Protein AF-A0A951D4Y7-F1 (afdb_monomer)

Mean predicted aligned error: 14.94 Å

Foldseek 3Di:
DDDDDDDDPPDPPPDPPPLQAFQEEEEEADPDVLSLLQLQVRLQLCVLRVHAYEYEYEDEDDPDDDDPVCDPVVVQVVRVVVSCVSCVQRNVPHHYYYFYDNQPLVRVLVVCVVVVGQEYTGEADPVDDALDHHQDPNNVVNQLDPPHHYHYGGHPNSVDSHDAQAEFEAEDPPDPLSVSRLSNSVSSCVSRVHHYHYDYDDDPVDPDPPPPPPPPDDDDDDDPPPPPPPDDPDDDDDDDDDDDDDDDDDDDDDDDDDDRDGRYRDRRD

Secondary structure (DSSP, 8-state):
---PPPPP--------TTTT---EEEEE--SSHHHHHHHHHHHHHHHHHT-EEEEEEEEPPPSSPPPGGG-HHHHHHHHHHHHHHHHHHH-TT-EEEEEE-S-HHHHHHHHHHHTT-SEEEEEPPTTSPBTS----HHHHHHHTT-SSEEEEEPBTGGGSSS----EEEEE--SSHHHHHHHHHHHHHHHHHT-EEEEE----TTS------------S--------------------------------------------------

Structure (mmCIF, N/CA/C/O backbone):
data_AF-A0A951D4Y7-F1
#
_entry.id   AF-A0A951D4Y7-F1
#
loop_
_atom_site.group_PDB
_atom_site.id
_atom_site.type_symbol
_atom_site.label_atom_id
_atom_site.label_alt_id
_atom_site.label_comp_id
_atom_site.label_asym_id
_atom_site.label_entity_id
_atom_site.label_seq_id
_atom_site.pdbx_PDB_ins_code
_atom_site.Cartn_x
_atom_site.Cartn_y
_atom_site.Cartn_z
_atom_site.occupancy
_atom_site.B_iso_or_equiv
_atom_site.auth_seq_id
_atom_site.auth_comp_id
_atom_site.auth_asym_id
_atom_site.auth_atom_id
_atom_site.pdbx_PDB_model_num
ATOM 1 N N . MET A 1 1 ? -7.668 42.314 44.881 1.00 36.62 1 MET A N 1
ATOM 2 C CA . MET A 1 1 ? -8.854 42.019 44.046 1.00 36.62 1 MET A CA 1
ATOM 3 C C . MET A 1 1 ? -8.422 42.144 42.590 1.00 36.62 1 MET A C 1
ATOM 5 O O . MET A 1 1 ? -8.162 43.251 42.156 1.00 36.62 1 MET A O 1
ATOM 9 N N . LEU A 1 2 ? -7.948 41.076 41.943 1.00 34.19 2 LEU A N 1
ATOM 10 C CA . LEU A 1 2 ? -8.732 40.022 41.272 1.00 34.19 2 LEU A CA 1
ATOM 11 C C . LEU A 1 2 ? -9.706 40.576 40.223 1.00 34.19 2 LEU A C 1
ATOM 13 O O . LEU A 1 2 ? -10.795 41.000 40.578 1.00 34.19 2 LEU A O 1
ATOM 17 N N . ALA A 1 3 ? -9.323 40.472 38.949 1.00 34.62 3 ALA A N 1
ATOM 18 C CA . ALA A 1 3 ? -10.074 39.691 37.962 1.00 34.62 3 ALA A CA 1
ATOM 19 C C . ALA A 1 3 ? -9.206 39.486 36.708 1.00 34.62 3 ALA A C 1
ATOM 21 O O . ALA A 1 3 ? -9.183 40.283 35.774 1.00 34.62 3 ALA A O 1
ATOM 22 N N . ASN A 1 4 ? -8.458 38.387 36.744 1.00 29.05 4 ASN A N 1
ATOM 23 C CA . ASN A 1 4 ? -7.771 37.775 35.617 1.00 29.05 4 ASN A CA 1
ATOM 24 C C . ASN A 1 4 ? -8.840 37.253 34.634 1.00 29.05 4 ASN A C 1
ATOM 26 O O . ASN A 1 4 ? -9.682 36.450 35.037 1.00 29.05 4 ASN A O 1
ATOM 30 N N . ARG A 1 5 ? -8.854 37.720 33.377 1.00 29.78 5 ARG A N 1
ATOM 31 C CA . ARG A 1 5 ? -9.746 37.183 32.331 1.00 29.78 5 ARG A CA 1
ATOM 32 C C . ARG A 1 5 ? -9.191 35.824 31.889 1.00 29.78 5 ARG A C 1
ATOM 34 O O . ARG A 1 5 ? -8.067 35.800 31.391 1.00 29.78 5 ARG A O 1
ATOM 41 N N . PRO A 1 6 ? -9.915 34.702 32.039 1.00 33.09 6 PRO A N 1
ATOM 42 C CA . PRO A 1 6 ? -9.436 33.442 31.496 1.00 33.09 6 PRO A CA 1
ATOM 43 C C . PRO A 1 6 ? -9.429 33.510 29.967 1.00 33.09 6 PRO A C 1
ATOM 45 O O . PRO A 1 6 ? -10.386 33.969 29.338 1.00 33.09 6 PRO A O 1
ATOM 48 N N . ALA A 1 7 ? -8.314 33.061 29.390 1.00 29.94 7 ALA A N 1
ATOM 49 C CA . ALA A 1 7 ? -8.162 32.815 27.970 1.00 29.94 7 ALA A CA 1
ATOM 50 C C . ALA A 1 7 ? -9.274 31.865 27.504 1.00 29.94 7 ALA A C 1
ATOM 52 O O . ALA A 1 7 ? -9.442 30.771 28.043 1.00 29.94 7 ALA A O 1
ATOM 53 N N . SER A 1 8 ? -10.048 32.334 26.527 1.00 31.92 8 SER A N 1
ATOM 54 C CA . SER A 1 8 ? -11.099 31.581 25.854 1.00 31.92 8 SER A CA 1
ATOM 55 C C . SER A 1 8 ? -10.566 30.229 25.392 1.00 31.92 8 SER A C 1
ATOM 57 O O . SER A 1 8 ? -9.517 30.160 24.752 1.00 31.92 8 SER A O 1
ATOM 59 N N . ALA A 1 9 ? -11.318 29.176 25.710 1.00 30.91 9 ALA A N 1
ATOM 60 C CA . ALA A 1 9 ? -11.134 27.832 25.196 1.00 30.91 9 ALA A CA 1
ATOM 61 C C . ALA A 1 9 ? -10.962 27.886 23.671 1.00 30.91 9 ALA A C 1
ATOM 63 O O . ALA A 1 9 ? -11.885 28.247 22.941 1.00 30.91 9 ALA A O 1
ATOM 64 N N . ALA A 1 10 ? -9.756 27.574 23.199 1.00 32.69 10 ALA A N 1
ATOM 65 C CA . ALA A 1 10 ? -9.528 27.299 21.795 1.00 32.69 10 ALA A CA 1
ATOM 66 C C . ALA A 1 10 ? -10.206 25.961 21.505 1.00 32.69 10 ALA A C 1
ATOM 68 O O . ALA A 1 10 ? -9.781 24.914 21.995 1.00 32.69 10 ALA A O 1
ATOM 69 N N . ASN A 1 11 ? -11.319 26.052 20.782 1.00 25.55 11 ASN A N 1
ATOM 70 C CA . ASN A 1 11 ? -12.069 24.934 20.247 1.00 25.55 11 ASN A CA 1
ATOM 71 C C . ASN A 1 11 ? -11.104 23.902 19.657 1.00 25.55 11 ASN A C 1
ATOM 73 O O . ASN A 1 11 ? -10.292 24.220 18.790 1.00 25.55 11 ASN A O 1
ATOM 77 N N . VAL A 1 12 ? -11.213 22.663 20.135 1.00 34.81 12 VAL A N 1
ATOM 78 C CA . VAL A 1 12 ? -10.725 21.498 19.404 1.00 34.81 12 VAL A CA 1
ATOM 79 C C . VAL A 1 12 ? -11.587 21.441 18.153 1.00 34.81 12 VAL A C 1
ATOM 81 O O . VAL A 1 12 ? -12.718 20.964 18.189 1.00 34.81 12 VAL A O 1
ATOM 84 N N . GLU A 1 13 ? -11.087 22.056 17.087 1.00 29.61 13 GLU A N 1
ATOM 85 C CA . GLU A 1 13 ? -11.644 21.964 15.750 1.00 29.61 13 GLU A CA 1
ATOM 86 C C . GLU A 1 13 ? -11.723 20.473 15.430 1.00 29.61 13 GLU A C 1
ATOM 88 O O . GLU A 1 13 ? -10.711 19.771 15.350 1.00 29.61 13 GLU A O 1
ATOM 93 N N . ALA A 1 14 ? -12.958 19.971 15.433 1.00 29.50 14 ALA A N 1
ATOM 94 C CA . ALA A 1 14 ? -13.274 18.594 15.129 1.00 29.50 14 ALA A CA 1
ATOM 95 C C . ALA A 1 14 ? -12.555 18.216 13.835 1.00 29.50 14 ALA A C 1
ATOM 97 O O . ALA A 1 14 ? -12.605 18.966 12.860 1.00 29.50 14 ALA A O 1
ATOM 98 N N . ALA A 1 15 ? -11.867 17.073 13.858 1.00 34.09 15 ALA A N 1
ATOM 99 C CA . ALA A 1 15 ? -11.240 16.491 12.684 1.00 34.09 15 ALA A CA 1
ATOM 100 C C . ALA A 1 15 ? -12.195 16.606 11.488 1.00 34.09 15 ALA A C 1
ATOM 102 O O . ALA A 1 15 ? -13.336 16.140 11.559 1.00 34.09 15 ALA A O 1
ATOM 103 N N . SER A 1 16 ? -11.742 17.286 10.436 1.00 33.12 16 SER A N 1
ATOM 104 C CA . SER A 1 16 ? -12.532 17.545 9.240 1.00 33.12 16 SER A CA 1
ATOM 105 C C . SER A 1 16 ? -13.139 16.236 8.708 1.00 33.12 16 SER A C 1
ATOM 107 O O . SER A 1 16 ? -12.448 15.211 8.694 1.00 33.12 16 SER A O 1
ATOM 109 N N . PRO A 1 17 ? -14.406 16.246 8.259 1.00 36.03 17 PRO A N 1
ATOM 110 C CA . PRO A 1 17 ? -15.189 15.042 7.959 1.00 36.03 17 PRO A CA 1
ATOM 111 C C . PRO A 1 17 ? -14.646 14.153 6.816 1.00 36.03 17 PRO A C 1
ATOM 113 O O . PRO A 1 17 ? -15.120 13.030 6.663 1.00 36.03 17 PRO A O 1
ATOM 116 N N . ASP A 1 18 ? -13.616 14.585 6.079 1.00 41.97 18 ASP A N 1
ATOM 117 C CA . ASP A 1 18 ? -13.055 13.864 4.921 1.00 41.97 18 ASP A CA 1
ATOM 118 C C . ASP A 1 18 ? -11.870 12.927 5.240 1.00 41.97 18 ASP A C 1
ATOM 120 O O . ASP A 1 18 ? -11.467 12.130 4.398 1.00 41.97 18 ASP A O 1
ATOM 124 N N . ALA A 1 19 ? -11.303 12.957 6.452 1.00 49.84 19 ALA A N 1
ATOM 125 C CA . ALA A 1 19 ? -10.067 12.216 6.769 1.00 49.84 19 ALA A CA 1
ATOM 126 C C . ALA A 1 19 ? -10.233 10.683 6.918 1.00 49.84 19 ALA A C 1
ATOM 128 O O . ALA A 1 19 ? -9.256 9.975 7.168 1.00 49.84 19 ALA A O 1
ATOM 129 N N . SER A 1 20 ? -11.459 10.161 6.813 1.00 59.25 20 SER A N 1
ATOM 130 C CA . SER A 1 20 ? -11.794 8.764 7.137 1.00 59.25 20 SER A CA 1
ATOM 131 C C . SER A 1 20 ? -11.961 7.842 5.926 1.00 59.25 20 SER A C 1
ATOM 133 O O . SER A 1 20 ? -12.013 6.620 6.100 1.00 59.25 20 SER A O 1
ATOM 135 N N . THR A 1 21 ? -12.029 8.396 4.711 1.00 79.00 21 THR A N 1
ATOM 136 C CA . THR A 1 21 ? -12.339 7.618 3.505 1.00 79.00 21 THR A CA 1
ATOM 137 C C . THR A 1 21 ? -11.156 7.632 2.550 1.00 79.00 21 THR A C 1
ATOM 139 O O . THR A 1 21 ? -10.798 8.668 2.004 1.00 79.00 21 THR A O 1
ATOM 142 N N . ILE A 1 22 ? -10.545 6.466 2.342 1.00 89.81 22 ILE A N 1
ATOM 143 C CA . ILE A 1 22 ? -9.493 6.284 1.341 1.00 89.81 22 ILE A CA 1
ATOM 144 C C . ILE A 1 22 ? -10.170 5.845 0.043 1.00 89.81 22 ILE A C 1
ATOM 146 O O . ILE A 1 22 ? -10.575 4.696 -0.102 1.00 89.81 22 ILE A O 1
ATOM 150 N N . THR A 1 23 ? -10.283 6.774 -0.896 1.00 94.56 23 THR A N 1
ATOM 151 C CA . THR A 1 23 ? -10.874 6.601 -2.230 1.00 94.56 23 THR A CA 1
ATOM 152 C C . THR A 1 23 ? -9.824 6.470 -3.327 1.00 94.56 23 THR A C 1
ATOM 154 O O . THR A 1 23 ? -10.122 5.946 -4.399 1.00 94.56 23 THR A O 1
ATOM 157 N N . ARG A 1 24 ? -8.584 6.919 -3.081 1.00 95.62 24 ARG A N 1
ATOM 158 C CA . ARG A 1 24 ? -7.473 6.836 -4.045 1.00 95.62 24 ARG A CA 1
ATOM 159 C C . ARG A 1 24 ? -6.210 6.269 -3.404 1.00 95.62 24 ARG A C 1
ATOM 161 O O . ARG A 1 24 ? -5.638 6.864 -2.488 1.00 95.62 24 ARG A O 1
ATOM 168 N N . VAL A 1 25 ? -5.738 5.145 -3.939 1.00 96.94 25 VAL A N 1
ATOM 169 C CA . VAL A 1 25 ? -4.551 4.417 -3.472 1.00 96.94 25 VAL A CA 1
ATOM 170 C C . VAL A 1 25 ? -3.455 4.463 -4.534 1.00 96.94 25 VAL A C 1
ATOM 172 O O . VAL A 1 25 ? -3.654 4.046 -5.675 1.00 96.94 25 VAL A O 1
ATOM 175 N N . ALA A 1 26 ? -2.264 4.908 -4.144 1.00 97.25 26 ALA A N 1
ATOM 176 C CA . ALA A 1 26 ? -1.051 4.813 -4.945 1.00 97.25 26 ALA A CA 1
ATOM 177 C C . ALA A 1 26 ? -0.156 3.680 -4.436 1.00 97.25 26 ALA A C 1
ATOM 179 O O . ALA A 1 26 ? -0.041 3.448 -3.234 1.00 97.25 26 ALA A O 1
ATOM 180 N N . VAL A 1 27 ? 0.543 3.003 -5.342 1.00 97.56 27 VAL A N 1
ATOM 181 C CA . VAL A 1 27 ? 1.514 1.957 -5.011 1.00 97.56 27 VAL A CA 1
ATOM 182 C C . VAL A 1 27 ? 2.847 2.270 -5.665 1.00 97.56 27 VAL A C 1
ATOM 184 O O . VAL A 1 27 ? 2.925 2.398 -6.884 1.00 97.56 27 VAL A O 1
ATOM 187 N N . GLY A 1 28 ? 3.909 2.331 -4.867 1.00 95.50 28 GLY A N 1
ATOM 188 C CA . GLY A 1 28 ? 5.274 2.382 -5.371 1.00 95.50 28 GLY A CA 1
ATOM 189 C C . GLY A 1 28 ? 5.735 1.003 -5.835 1.00 95.50 28 GLY A C 1
ATOM 190 O O . GLY A 1 28 ? 5.894 0.096 -5.019 1.00 95.50 28 GLY A O 1
ATOM 191 N N . VAL A 1 29 ? 5.984 0.863 -7.133 1.00 94.50 29 VAL A N 1
ATOM 192 C CA . VAL A 1 29 ? 6.538 -0.342 -7.753 1.00 94.50 29 VAL A CA 1
ATOM 193 C C . VAL A 1 29 ? 7.951 -0.033 -8.229 1.00 94.50 29 VAL A C 1
ATOM 195 O O . VAL A 1 29 ? 8.185 0.972 -8.897 1.00 94.50 29 VAL A O 1
ATOM 198 N N . ASP A 1 30 ? 8.892 -0.903 -7.883 1.00 88.81 30 ASP A N 1
ATOM 199 C CA . ASP A 1 30 ? 10.259 -0.870 -8.386 1.00 88.81 30 ASP A CA 1
ATOM 200 C C . ASP A 1 30 ? 10.626 -2.207 -9.048 1.00 88.81 30 ASP A C 1
ATOM 202 O O . ASP A 1 30 ? 9.780 -3.083 -9.257 1.00 88.81 30 ASP A O 1
ATOM 206 N N . ASP A 1 31 ? 11.893 -2.358 -9.432 1.00 84.44 31 ASP A N 1
ATOM 207 C CA . ASP A 1 31 ? 12.358 -3.557 -10.126 1.00 84.44 31 ASP A CA 1
ATOM 208 C C . ASP A 1 31 ? 12.520 -4.784 -9.216 1.00 84.44 31 ASP A C 1
ATOM 210 O O . ASP A 1 31 ? 12.826 -5.871 -9.719 1.00 84.44 31 ASP A O 1
ATOM 214 N N . PHE A 1 32 ? 12.304 -4.639 -7.907 1.00 88.81 32 PHE A N 1
ATOM 215 C CA . PHE A 1 32 ? 12.509 -5.691 -6.919 1.00 88.81 32 PHE A CA 1
ATOM 216 C C . PHE A 1 32 ? 11.197 -6.424 -6.570 1.00 88.81 32 PHE A C 1
ATOM 218 O O . PHE A 1 32 ? 10.100 -5.905 -6.803 1.00 88.81 32 PHE A O 1
ATOM 225 N N . PRO A 1 33 ? 11.269 -7.645 -6.000 1.00 90.19 33 PRO A N 1
ATOM 226 C CA . PRO A 1 33 ? 10.082 -8.381 -5.556 1.00 90.19 33 PRO A CA 1
ATOM 227 C C . PRO A 1 33 ? 9.221 -7.604 -4.553 1.00 90.19 33 PRO A C 1
ATOM 229 O O . PRO A 1 33 ? 8.001 -7.737 -4.561 1.00 90.19 33 PRO A O 1
ATOM 232 N N . GLU A 1 34 ? 9.825 -6.738 -3.741 1.00 92.69 34 GLU A N 1
ATOM 233 C CA . GLU A 1 34 ? 9.108 -5.922 -2.761 1.00 92.69 34 GLU A CA 1
ATOM 234 C C . GLU A 1 34 ? 8.157 -4.899 -3.414 1.00 92.69 34 GLU A C 1
ATOM 236 O O . GLU A 1 34 ? 7.134 -4.546 -2.826 1.00 92.69 34 GLU A O 1
ATOM 241 N N . GLY A 1 35 ? 8.416 -4.477 -4.657 1.00 92.81 35 GLY A N 1
ATOM 242 C CA . GLY A 1 35 ? 7.454 -3.707 -5.451 1.00 92.81 35 GLY A CA 1
ATOM 243 C C . GLY A 1 35 ? 6.199 -4.515 -5.809 1.00 92.81 35 GLY A C 1
ATOM 244 O O . GLY A 1 35 ? 5.097 -3.969 -5.870 1.00 92.81 35 GLY A O 1
ATOM 245 N N . ARG A 1 36 ? 6.332 -5.837 -5.984 1.00 94.75 36 ARG A N 1
ATOM 246 C CA . ARG A 1 36 ? 5.189 -6.748 -6.167 1.00 94.75 36 ARG A CA 1
ATOM 247 C C . ARG A 1 36 ? 4.447 -6.975 -4.856 1.00 94.75 36 ARG A C 1
ATOM 249 O O . ARG A 1 36 ? 3.222 -7.026 -4.870 1.00 94.75 36 ARG A O 1
ATOM 256 N N . ASP A 1 37 ? 5.168 -7.057 -3.735 1.00 95.06 37 ASP A N 1
ATOM 257 C CA . ASP A 1 37 ? 4.557 -7.136 -2.400 1.00 95.06 37 ASP A CA 1
ATOM 258 C C . ASP A 1 37 ? 3.641 -5.931 -2.154 1.00 95.06 37 ASP A C 1
ATOM 260 O O . ASP A 1 37 ? 2.507 -6.087 -1.690 1.00 95.06 37 ASP A O 1
ATOM 264 N N . ALA A 1 38 ? 4.124 -4.739 -2.526 1.00 95.88 38 ALA A N 1
ATOM 265 C CA . ALA A 1 38 ? 3.374 -3.491 -2.467 1.00 95.88 38 ALA A CA 1
ATOM 266 C C . ALA A 1 38 ? 2.128 -3.526 -3.358 1.00 95.88 38 ALA A C 1
ATOM 268 O O . ALA A 1 38 ? 1.049 -3.152 -2.905 1.00 95.88 38 ALA A O 1
ATOM 269 N N . ALA A 1 39 ? 2.253 -4.011 -4.598 1.00 95.75 39 ALA A N 1
ATOM 270 C CA . ALA A 1 39 ? 1.127 -4.141 -5.522 1.00 95.75 39 ALA A CA 1
ATOM 271 C C . ALA A 1 39 ? 0.062 -5.117 -5.013 1.00 95.75 39 ALA A C 1
ATOM 273 O O . ALA A 1 39 ? -1.121 -4.793 -5.068 1.00 95.75 39 ALA A O 1
ATOM 274 N N . ALA A 1 40 ? 0.467 -6.260 -4.457 1.00 95.31 40 ALA A N 1
ATOM 275 C CA . ALA A 1 40 ? -0.455 -7.231 -3.877 1.00 95.31 40 ALA A CA 1
ATOM 276 C C . ALA A 1 40 ? -1.235 -6.648 -2.686 1.00 95.31 40 ALA A C 1
ATOM 278 O O . ALA A 1 40 ? -2.456 -6.788 -2.614 1.00 95.31 40 ALA A O 1
ATOM 279 N N . LEU A 1 41 ? -0.552 -5.949 -1.768 1.00 95.56 41 LEU A N 1
ATOM 280 C CA . LEU A 1 41 ? -1.220 -5.295 -0.637 1.00 95.56 41 LEU A CA 1
ATOM 281 C C . LEU A 1 41 ? -2.114 -4.136 -1.101 1.00 95.56 41 LEU A C 1
ATOM 283 O O . LEU A 1 41 ? -3.253 -4.025 -0.655 1.00 95.56 41 LEU A O 1
ATOM 287 N N . GLY A 1 42 ? -1.613 -3.287 -1.998 1.00 96.12 42 GLY A N 1
ATOM 288 C CA . GLY A 1 42 ? -2.350 -2.136 -2.516 1.00 96.12 42 GLY A CA 1
ATOM 289 C C . GLY A 1 42 ? -3.611 -2.538 -3.271 1.00 96.12 42 GLY A C 1
ATOM 290 O O . GLY A 1 42 ? -4.656 -1.935 -3.053 1.00 96.12 42 GLY A O 1
ATOM 291 N N . ALA A 1 43 ? -3.551 -3.603 -4.074 1.00 95.44 43 ALA A N 1
ATOM 292 C CA . ALA A 1 43 ? -4.720 -4.179 -4.733 1.00 95.44 43 ALA A CA 1
ATOM 293 C C . ALA A 1 43 ? -5.765 -4.687 -3.737 1.00 95.44 43 ALA A C 1
ATOM 295 O O . ALA A 1 43 ? -6.957 -4.439 -3.909 1.00 95.44 43 ALA A O 1
ATOM 296 N N . ALA A 1 44 ? -5.333 -5.358 -2.669 1.00 94.38 44 ALA A N 1
ATOM 297 C CA . ALA A 1 44 ? -6.249 -5.838 -1.646 1.00 94.38 44 ALA A CA 1
ATOM 298 C C . ALA A 1 44 ? -6.924 -4.692 -0.884 1.00 94.38 44 ALA A C 1
ATOM 300 O O . ALA A 1 44 ? -8.141 -4.721 -0.724 1.00 94.38 44 ALA A O 1
ATOM 301 N N . LEU A 1 45 ? -6.160 -3.675 -0.479 1.00 94.56 45 LEU A N 1
ATOM 302 C CA . LEU A 1 45 ? -6.695 -2.492 0.197 1.00 94.56 45 LEU A CA 1
ATOM 303 C C . LEU A 1 45 ? -7.658 -1.723 -0.709 1.00 94.56 45 LEU A C 1
ATOM 305 O O . LEU A 1 45 ? -8.769 -1.418 -0.288 1.00 94.56 45 LEU A O 1
ATOM 309 N N . ALA A 1 46 ? -7.272 -1.467 -1.960 1.00 94.88 46 ALA A N 1
ATOM 310 C CA . ALA A 1 46 ? -8.123 -0.751 -2.902 1.00 94.88 46 ALA A CA 1
ATOM 311 C C . ALA A 1 46 ? -9.440 -1.491 -3.158 1.00 94.88 46 ALA A C 1
ATOM 313 O O . ALA A 1 46 ? -10.504 -0.888 -3.095 1.00 94.88 46 ALA A O 1
ATOM 314 N N . ARG A 1 47 ? -9.390 -2.814 -3.350 1.00 93.31 47 ARG A N 1
ATOM 315 C CA . ARG A 1 47 ? -10.589 -3.640 -3.534 1.00 93.31 47 ARG A CA 1
ATOM 316 C C . ARG A 1 47 ? -11.501 -3.636 -2.309 1.00 93.31 47 ARG A C 1
ATOM 318 O O . ARG A 1 47 ? -12.708 -3.529 -2.473 1.00 93.31 47 ARG A O 1
ATOM 325 N N . VAL A 1 48 ? -10.936 -3.762 -1.107 1.00 93.06 48 VAL A N 1
ATOM 326 C CA . VAL A 1 48 ? -11.706 -3.720 0.148 1.00 93.06 48 VAL A CA 1
ATOM 327 C C . VAL A 1 48 ? -12.406 -2.373 0.301 1.00 93.06 48 VAL A C 1
ATOM 329 O O . VAL A 1 48 ? -13.581 -2.333 0.633 1.00 93.06 48 VAL A O 1
ATOM 332 N N . MET A 1 49 ? -11.706 -1.275 0.025 1.00 91.69 49 MET A N 1
ATOM 333 C CA . MET A 1 49 ? -12.232 0.077 0.231 1.00 91.69 49 MET A CA 1
ATOM 334 C C . MET A 1 49 ? -13.050 0.610 -0.957 1.00 91.69 49 MET A C 1
ATOM 336 O O . MET A 1 49 ? -13.583 1.710 -0.871 1.00 91.69 49 MET A O 1
ATOM 340 N N . GLY A 1 50 ? -13.129 -0.125 -2.073 1.00 93.12 50 GLY A N 1
ATOM 341 C CA . GLY A 1 50 ? -13.718 0.380 -3.319 1.00 93.12 50 GLY A CA 1
ATOM 342 C C . GLY A 1 50 ? -12.950 1.567 -3.919 1.00 93.12 50 GLY A C 1
ATOM 343 O O . GLY A 1 50 ? -13.543 2.410 -4.585 1.00 93.12 50 GLY A O 1
ATOM 344 N N . ALA A 1 51 ? -11.646 1.659 -3.656 1.00 94.88 51 ALA A N 1
ATOM 345 C CA . ALA A 1 51 ? -10.803 2.781 -4.049 1.00 94.88 51 ALA A CA 1
ATOM 346 C C . ALA A 1 51 ? -10.216 2.613 -5.459 1.00 94.88 51 ALA A C 1
ATOM 348 O O . ALA A 1 51 ? -9.888 1.506 -5.895 1.00 94.88 51 ALA A O 1
ATOM 349 N N . GLU A 1 52 ? -9.985 3.732 -6.145 1.00 97.00 52 GLU A N 1
ATOM 350 C CA . GLU A 1 52 ? -9.192 3.750 -7.370 1.00 97.00 52 GLU A CA 1
ATOM 351 C C . GLU A 1 52 ? -7.727 3.422 -7.060 1.00 97.00 52 GLU A C 1
ATOM 353 O O . GLU A 1 52 ? -7.126 3.977 -6.136 1.00 97.00 52 GLU A O 1
ATOM 358 N N . LEU A 1 53 ? -7.132 2.546 -7.872 1.00 97.50 53 LEU A N 1
ATOM 359 C CA . LEU A 1 53 ? -5.752 2.108 -7.707 1.00 97.50 53 LEU A CA 1
ATOM 360 C C . LEU A 1 53 ? -4.846 2.649 -8.813 1.00 97.50 53 LEU A C 1
ATOM 362 O O . LEU A 1 53 ? -5.135 2.539 -10.009 1.00 97.50 53 LEU A O 1
ATOM 366 N N . MET A 1 54 ? -3.691 3.156 -8.398 1.00 97.31 54 MET A N 1
ATOM 367 C CA . MET A 1 54 ? -2.617 3.591 -9.275 1.00 97.31 54 MET A CA 1
ATOM 368 C C . MET A 1 54 ? -1.303 2.903 -8.913 1.00 97.31 54 MET A C 1
ATOM 370 O O . MET A 1 54 ? -0.876 2.913 -7.761 1.00 97.31 54 MET A O 1
ATOM 374 N N . LEU A 1 55 ? -0.616 2.363 -9.916 1.00 97.38 55 LEU A N 1
ATOM 375 C CA . LEU A 1 55 ? 0.746 1.859 -9.786 1.00 97.38 55 LEU A CA 1
ATOM 376 C C . LEU A 1 55 ? 1.729 2.900 -10.325 1.00 97.38 55 LEU A C 1
ATOM 378 O O . LEU A 1 55 ? 1.622 3.333 -11.473 1.00 97.38 55 LEU A O 1
ATOM 382 N N . ALA A 1 56 ? 2.705 3.277 -9.513 1.00 95.81 56 ALA A N 1
ATOM 383 C CA . ALA A 1 56 ? 3.687 4.297 -9.825 1.00 95.81 56 ALA A CA 1
ATOM 384 C C . ALA A 1 56 ? 5.099 3.720 -9.770 1.00 95.81 56 ALA A C 1
ATOM 386 O O . ALA A 1 56 ? 5.492 3.116 -8.775 1.00 95.81 56 ALA A O 1
ATOM 387 N N . THR A 1 57 ? 5.883 3.955 -10.819 1.00 94.25 57 THR A N 1
ATOM 388 C CA . THR A 1 57 ? 7.326 3.690 -10.806 1.00 94.25 57 THR A CA 1
ATOM 389 C C . THR A 1 57 ? 8.088 5.005 -10.853 1.00 94.25 57 THR A C 1
ATOM 391 O O . THR A 1 57 ? 7.779 5.874 -11.671 1.00 94.25 57 THR A O 1
ATOM 394 N N . VAL A 1 58 ? 9.095 5.144 -9.992 1.00 91.38 58 VAL A N 1
ATOM 395 C CA . VAL A 1 58 ? 10.028 6.275 -10.016 1.00 91.38 58 VAL A CA 1
ATOM 396 C C . VAL A 1 58 ? 11.394 5.747 -10.397 1.00 91.38 58 VAL A C 1
ATOM 398 O O . VAL A 1 58 ? 11.947 4.903 -9.693 1.00 91.38 58 VAL A O 1
ATOM 401 N N . HIS A 1 59 ? 11.956 6.267 -11.478 1.00 84.31 59 HIS A N 1
ATOM 402 C CA . HIS A 1 59 ? 13.325 5.954 -11.864 1.00 84.31 59 HIS A CA 1
ATOM 403 C C . HIS A 1 59 ? 14.186 7.209 -11.777 1.00 84.31 59 HIS A C 1
ATOM 405 O O . HIS A 1 59 ? 13.738 8.329 -12.034 1.00 84.31 59 HIS A O 1
ATOM 411 N N . SER A 1 60 ? 15.438 7.011 -11.380 1.00 77.94 60 SER A N 1
ATOM 412 C CA . SER A 1 60 ? 16.417 8.086 -11.349 1.00 77.94 60 SER A CA 1
ATOM 413 C C . SER A 1 60 ? 17.091 8.201 -12.711 1.00 77.94 60 SER A C 1
ATOM 415 O O . SER A 1 60 ? 17.439 7.168 -13.290 1.00 77.94 60 SER A O 1
ATOM 417 N N . PRO A 1 61 ? 17.287 9.426 -13.232 1.00 70.88 61 PRO A N 1
ATOM 418 C CA . PRO A 1 61 ? 18.111 9.613 -14.413 1.00 70.88 61 PRO A CA 1
ATOM 419 C C . PRO A 1 61 ? 19.513 9.041 -14.158 1.00 70.88 61 PRO A C 1
ATOM 421 O O . PRO A 1 61 ? 20.003 9.120 -13.023 1.00 70.88 61 PRO A O 1
ATOM 424 N N . PRO A 1 62 ? 20.171 8.472 -15.179 1.00 66.31 62 PRO A N 1
ATOM 425 C CA . PRO A 1 62 ? 21.552 8.040 -15.042 1.00 66.31 62 PRO A CA 1
ATOM 426 C C . PRO A 1 62 ? 22.432 9.244 -14.681 1.00 66.31 62 PRO A C 1
ATOM 428 O O . PRO A 1 62 ? 22.308 10.319 -15.262 1.00 66.31 62 PRO A O 1
ATOM 431 N N . LEU A 1 63 ? 23.320 9.060 -13.701 1.00 66.88 63 LEU A N 1
ATOM 432 C CA . LEU A 1 63 ? 24.258 10.102 -13.258 1.00 66.88 63 LEU A CA 1
ATOM 433 C C . LEU A 1 63 ? 25.451 10.269 -14.210 1.00 66.88 63 LEU A C 1
ATOM 435 O O . LEU A 1 63 ? 26.236 11.198 -14.049 1.00 66.88 63 LEU A O 1
ATOM 439 N N . VAL A 1 64 ? 25.592 9.367 -15.181 1.00 71.12 64 VAL A N 1
ATOM 440 C CA . VAL A 1 64 ? 26.641 9.377 -16.200 1.00 71.12 64 VAL A CA 1
ATOM 441 C C . VAL A 1 64 ? 26.010 9.277 -17.591 1.00 71.12 64 VAL A C 1
ATOM 443 O O . VAL A 1 64 ? 24.956 8.646 -17.724 1.00 71.12 64 VAL A O 1
ATOM 446 N N . PRO A 1 65 ? 26.625 9.875 -18.627 1.00 66.12 65 PRO A N 1
ATOM 447 C CA . PRO A 1 65 ? 26.188 9.691 -20.005 1.00 66.12 65 PRO A CA 1
ATOM 448 C C . PRO A 1 65 ? 26.169 8.199 -20.349 1.00 66.12 65 PRO A C 1
ATOM 450 O O . PRO A 1 65 ? 27.173 7.508 -20.176 1.00 66.12 65 PRO A O 1
ATOM 453 N N . LEU A 1 66 ? 25.020 7.697 -20.796 1.00 67.62 66 LEU A N 1
ATOM 454 C CA . LEU A 1 66 ? 24.910 6.323 -21.271 1.00 67.62 66 LEU A CA 1
ATOM 455 C C . LEU A 1 66 ? 25.367 6.238 -22.737 1.00 67.62 66 LEU A C 1
ATOM 457 O O . LEU A 1 66 ? 25.177 7.205 -23.482 1.00 67.62 66 LEU A O 1
ATOM 461 N N . PRO A 1 67 ? 25.932 5.094 -23.162 1.00 67.56 67 PRO A N 1
ATOM 462 C CA . PRO A 1 67 ? 26.163 4.799 -24.572 1.00 67.56 67 PRO A CA 1
ATOM 463 C C . PRO A 1 67 ? 24.891 5.025 -25.416 1.00 67.56 67 PRO A C 1
ATOM 465 O O . PRO A 1 67 ? 23.783 4.803 -24.917 1.00 67.56 67 PRO A O 1
ATOM 468 N N . PRO A 1 68 ? 25.007 5.476 -26.678 1.00 61.44 68 PRO A N 1
ATOM 469 C CA . PRO A 1 68 ? 23.860 5.846 -27.518 1.00 61.44 68 PRO A CA 1
ATOM 470 C C . PRO A 1 68 ? 22.871 4.692 -27.782 1.00 61.44 68 PRO A C 1
ATOM 472 O O . PRO A 1 68 ? 21.684 4.939 -27.989 1.00 61.44 68 PRO A O 1
ATOM 475 N N . ASP A 1 69 ? 23.337 3.445 -27.721 1.00 65.12 69 ASP A N 1
ATOM 476 C CA . ASP A 1 69 ? 22.570 2.196 -27.816 1.00 65.12 69 ASP A CA 1
ATOM 477 C C . ASP A 1 69 ? 21.856 1.810 -26.505 1.00 65.12 69 ASP A C 1
ATOM 479 O O . ASP A 1 69 ? 20.862 1.082 -26.515 1.00 65.12 69 ASP A O 1
ATOM 483 N N . MET A 1 70 ? 22.295 2.363 -25.374 1.00 60.91 70 MET A N 1
ATOM 484 C CA . MET A 1 70 ? 21.711 2.161 -24.048 1.00 60.91 70 MET A CA 1
ATOM 485 C C . MET A 1 70 ? 21.088 3.466 -23.530 1.00 60.91 70 MET A C 1
ATOM 487 O O . MET A 1 70 ? 21.311 3.891 -22.402 1.00 60.91 70 MET A O 1
ATOM 491 N N . GLY A 1 71 ? 20.309 4.139 -24.379 1.00 65.69 71 GLY A N 1
ATOM 492 C CA . GLY A 1 71 ? 19.692 5.424 -24.051 1.00 65.69 71 GLY A CA 1
ATOM 493 C C . GLY A 1 71 ? 18.671 5.359 -22.905 1.00 65.69 71 GLY A C 1
ATOM 494 O O . GLY A 1 71 ? 18.123 4.310 -22.568 1.00 65.69 71 GLY A O 1
ATOM 495 N N . TRP A 1 72 ? 18.334 6.526 -22.341 1.00 63.97 72 TRP A N 1
ATOM 496 C CA . TRP A 1 72 ? 17.335 6.670 -21.264 1.00 63.97 72 TRP A CA 1
ATOM 497 C C . TRP A 1 72 ? 15.985 5.998 -21.587 1.00 63.97 72 TRP A C 1
ATOM 499 O O . TRP A 1 72 ? 15.298 5.510 -20.686 1.00 63.97 72 TRP A O 1
ATOM 509 N N . ARG A 1 73 ? 15.617 5.954 -22.880 1.00 67.69 73 ARG A N 1
ATOM 510 C CA . ARG A 1 73 ? 14.403 5.287 -23.362 1.00 67.69 73 ARG A CA 1
ATOM 511 C C . ARG A 1 73 ? 14.402 3.811 -22.996 1.00 67.69 73 ARG A C 1
ATOM 513 O O . ARG A 1 73 ? 13.384 3.352 -22.503 1.00 67.69 73 ARG A O 1
ATOM 520 N N . SER A 1 74 ? 15.528 3.115 -23.127 1.00 69.88 74 SER A N 1
ATOM 521 C CA . SER A 1 74 ? 15.642 1.682 -22.838 1.00 69.88 74 SER A CA 1
ATOM 522 C C . SER A 1 74 ? 15.431 1.384 -21.349 1.00 69.88 74 SER A C 1
ATOM 524 O O . SER A 1 74 ? 14.726 0.440 -20.994 1.00 69.88 74 SER A O 1
ATOM 526 N N . VAL A 1 75 ? 15.964 2.233 -20.458 1.00 69.94 75 VAL A N 1
ATOM 527 C CA . VAL A 1 75 ? 15.738 2.123 -19.001 1.00 69.94 75 VAL A CA 1
ATOM 528 C C . VAL A 1 75 ? 14.263 2.362 -18.669 1.00 69.94 75 VAL A C 1
ATOM 530 O O . VAL A 1 75 ? 13.642 1.566 -17.963 1.00 69.94 75 VAL A O 1
ATOM 533 N N . ARG A 1 76 ? 13.671 3.424 -19.229 1.00 74.25 76 ARG A N 1
ATOM 534 C CA . ARG A 1 76 ? 12.248 3.735 -19.048 1.00 74.25 76 ARG A CA 1
ATOM 535 C C . ARG A 1 76 ? 11.344 2.632 -19.594 1.00 74.25 76 ARG A C 1
ATOM 537 O O . ARG A 1 76 ? 10.375 2.261 -18.937 1.00 74.25 76 ARG A O 1
ATOM 544 N N . GLU A 1 77 ? 11.644 2.108 -20.775 1.00 77.88 77 GLU A N 1
ATOM 545 C CA . GLU A 1 77 ? 10.905 1.020 -21.412 1.00 77.88 77 GLU A CA 1
ATOM 546 C C . GLU A 1 77 ? 10.961 -0.251 -20.566 1.00 77.88 77 GLU A C 1
ATOM 548 O O . GLU A 1 77 ? 9.916 -0.856 -20.328 1.00 77.88 77 GLU A O 1
ATOM 553 N N . GLY A 1 78 ? 12.132 -0.604 -20.025 1.00 78.62 78 GLY A N 1
ATOM 554 C CA . GLY A 1 78 ? 12.293 -1.738 -19.114 1.00 78.62 78 GLY A CA 1
ATOM 555 C C . GLY A 1 78 ? 11.421 -1.621 -17.861 1.00 78.62 78 GLY A C 1
ATOM 556 O O . GLY A 1 78 ? 10.646 -2.535 -17.553 1.00 78.62 78 GLY A O 1
ATOM 557 N N . SER A 1 79 ? 11.467 -0.473 -17.176 1.00 79.25 79 SER A N 1
ATOM 558 C CA . SER A 1 79 ? 10.616 -0.221 -16.006 1.00 79.25 79 SER A CA 1
ATOM 559 C C . SER A 1 79 ? 9.127 -0.220 -16.370 1.00 79.25 79 SER A C 1
ATOM 561 O O . SER A 1 79 ? 8.309 -0.751 -15.622 1.00 79.25 79 SER A O 1
ATOM 563 N N . GLN A 1 80 ? 8.748 0.305 -17.540 1.00 84.06 80 GLN A N 1
ATOM 564 C CA . GLN A 1 80 ? 7.360 0.273 -18.012 1.00 84.06 80 GLN A CA 1
ATOM 565 C C . GLN A 1 80 ? 6.875 -1.136 -18.346 1.00 84.06 80 GLN A C 1
ATOM 567 O O . GLN A 1 80 ? 5.739 -1.481 -18.025 1.00 84.06 80 GLN A O 1
ATOM 572 N N . VAL A 1 81 ? 7.705 -1.968 -18.980 1.00 86.81 81 VAL A N 1
ATOM 573 C CA . VAL A 1 81 ? 7.389 -3.382 -19.224 1.00 86.81 81 VAL A CA 1
ATOM 574 C C . VAL A 1 81 ? 7.135 -4.091 -17.898 1.00 86.81 81 VAL A C 1
ATOM 576 O O . VAL A 1 81 ? 6.135 -4.797 -17.764 1.00 86.81 81 VAL A O 1
ATOM 579 N N . ARG A 1 82 ? 7.979 -3.845 -16.893 1.00 85.50 82 ARG A N 1
ATOM 580 C CA . ARG A 1 82 ? 7.824 -4.452 -15.570 1.00 85.50 82 ARG A CA 1
ATOM 581 C C . ARG A 1 82 ? 6.589 -3.941 -14.834 1.00 85.50 82 ARG A C 1
ATOM 583 O O . ARG A 1 82 ? 5.823 -4.754 -14.325 1.00 85.50 82 ARG A O 1
ATOM 590 N N . LEU A 1 83 ? 6.333 -2.633 -14.854 1.00 91.62 83 LEU A N 1
ATOM 591 C CA . LEU A 1 83 ? 5.123 -2.034 -14.286 1.00 91.62 83 LEU A CA 1
ATOM 592 C C . LEU A 1 83 ? 3.858 -2.613 -14.936 1.00 91.62 83 LEU A C 1
ATOM 594 O O . LEU A 1 83 ? 2.910 -2.959 -14.235 1.00 91.62 83 LEU A O 1
ATOM 598 N N . ARG A 1 84 ? 3.859 -2.795 -16.265 1.00 91.81 84 ARG A N 1
ATOM 599 C CA . ARG A 1 84 ? 2.765 -3.454 -16.997 1.00 91.81 84 ARG A CA 1
ATOM 600 C C . ARG A 1 84 ? 2.583 -4.911 -16.577 1.00 91.81 84 ARG A C 1
ATOM 602 O O . ARG A 1 84 ? 1.446 -5.354 -16.450 1.00 91.81 84 ARG A O 1
ATOM 609 N N . ALA A 1 85 ? 3.666 -5.652 -16.348 1.00 92.25 85 ALA A N 1
ATOM 610 C CA . ALA A 1 85 ? 3.584 -7.025 -15.855 1.00 92.25 85 ALA A CA 1
ATOM 611 C C . ALA A 1 85 ? 2.981 -7.085 -14.440 1.00 92.25 85 ALA A C 1
ATOM 613 O O . ALA A 1 85 ? 2.076 -7.876 -14.197 1.00 92.25 85 ALA A O 1
ATOM 614 N N . VAL A 1 86 ? 3.417 -6.203 -13.533 1.00 93.69 86 VAL A N 1
ATOM 615 C CA . VAL A 1 86 ? 2.853 -6.090 -12.175 1.00 93.69 86 VAL A CA 1
ATOM 616 C C . VAL A 1 86 ? 1.373 -5.714 -12.227 1.00 93.69 86 VAL A C 1
ATOM 618 O O . VAL A 1 86 ? 0.563 -6.358 -11.566 1.00 93.69 86 VAL A O 1
ATOM 621 N N . ARG A 1 87 ? 1.000 -4.741 -13.068 1.00 95.06 87 ARG A N 1
ATOM 622 C CA . ARG A 1 87 ? -0.401 -4.375 -13.314 1.00 95.06 87 ARG A CA 1
ATOM 623 C C . ARG A 1 87 ? -1.225 -5.592 -13.730 1.00 95.06 87 ARG A C 1
ATOM 625 O O . ARG A 1 87 ? -2.233 -5.877 -13.105 1.00 95.06 87 ARG A O 1
ATOM 632 N N . ARG A 1 88 ? -0.783 -6.342 -14.743 1.00 94.06 88 ARG A N 1
ATOM 633 C CA . ARG A 1 88 ? -1.516 -7.522 -15.237 1.00 94.06 88 ARG A CA 1
ATOM 634 C C . ARG A 1 88 ? -1.728 -8.590 -14.165 1.00 94.06 88 ARG A C 1
ATOM 636 O O . ARG A 1 88 ? -2.771 -9.226 -14.167 1.00 94.06 88 ARG A O 1
ATOM 643 N N . LEU A 1 89 ? -0.746 -8.791 -13.288 1.00 92.06 89 LEU A N 1
ATOM 644 C CA . LEU A 1 89 ? -0.791 -9.845 -12.275 1.00 92.06 89 LEU A CA 1
ATOM 645 C C . LEU A 1 89 ? -1.635 -9.473 -11.053 1.00 92.06 89 LEU A C 1
ATOM 647 O O . LEU A 1 89 ? -2.361 -10.319 -10.547 1.00 92.06 89 LEU A O 1
ATOM 651 N N . PHE A 1 90 ? -1.523 -8.235 -10.565 1.00 92.25 90 PHE A N 1
ATOM 652 C CA . PHE A 1 90 ? -2.109 -7.850 -9.275 1.00 92.25 90 PHE A CA 1
ATOM 653 C C . PHE A 1 90 ? -3.287 -6.883 -9.395 1.00 92.25 90 PHE A C 1
ATOM 655 O O . PHE A 1 90 ? -4.108 -6.821 -8.486 1.00 92.25 90 PHE A O 1
ATOM 662 N N . ALA A 1 91 ? -3.363 -6.101 -10.474 1.00 91.88 91 ALA A N 1
ATOM 663 C CA . ALA A 1 91 ? -4.311 -4.997 -10.588 1.00 91.88 91 ALA A CA 1
ATOM 664 C C . ALA A 1 91 ? -4.587 -4.610 -12.058 1.00 91.88 91 ALA A C 1
ATOM 666 O O . ALA A 1 91 ? -4.111 -3.565 -12.517 1.00 91.88 91 ALA A O 1
ATOM 667 N N . PRO A 1 92 ? -5.322 -5.434 -12.827 1.00 92.94 92 PRO A N 1
ATOM 668 C CA . PRO A 1 92 ? -5.515 -5.225 -14.265 1.00 92.94 92 PRO A CA 1
ATOM 669 C C . PRO A 1 92 ? -6.167 -3.873 -14.595 1.00 92.94 92 PRO A C 1
ATOM 671 O O . PRO A 1 92 ? -5.788 -3.233 -15.582 1.00 92.94 92 PRO A O 1
ATOM 674 N N . ASP A 1 93 ? -7.047 -3.382 -13.725 1.00 93.00 93 ASP A N 1
ATOM 675 C CA . ASP A 1 93 ? -7.776 -2.122 -13.911 1.00 93.00 93 ASP A CA 1
ATOM 676 C C . ASP A 1 93 ? -7.031 -0.892 -13.367 1.00 93.00 93 ASP A C 1
ATOM 678 O O . ASP A 1 93 ? -7.476 0.240 -13.552 1.00 93.00 93 ASP A O 1
ATOM 682 N N . ALA A 1 94 ? -5.869 -1.077 -12.726 1.00 95.69 94 ALA A N 1
ATOM 683 C CA . ALA A 1 94 ? -5.122 0.040 -12.160 1.00 95.69 94 ALA A CA 1
ATOM 684 C C . ALA A 1 94 ? -4.533 0.956 -13.237 1.00 95.69 94 ALA A C 1
ATOM 686 O O . ALA A 1 94 ? -3.982 0.513 -14.254 1.00 95.69 94 ALA A O 1
ATOM 687 N N . ARG A 1 95 ? -4.558 2.261 -12.952 1.00 95.94 95 ARG A N 1
ATOM 688 C CA . ARG A 1 95 ? -3.813 3.258 -13.728 1.00 95.94 95 ARG A CA 1
ATOM 689 C C . ARG A 1 95 ? -2.315 3.075 -13.486 1.00 95.94 95 ARG A C 1
ATOM 691 O O . ARG A 1 95 ? -1.897 2.643 -12.415 1.00 95.94 95 ARG A O 1
ATOM 698 N N . THR A 1 96 ? -1.490 3.429 -14.466 1.00 95.31 96 THR A N 1
ATOM 699 C CA . THR A 1 96 ? -0.025 3.351 -14.343 1.00 95.31 96 THR A CA 1
ATOM 700 C C . THR A 1 96 ? 0.614 4.700 -14.591 1.00 95.31 96 THR A C 1
ATOM 702 O O . THR A 1 96 ? 0.339 5.318 -15.618 1.00 95.31 96 THR A O 1
ATOM 705 N N . VAL A 1 97 ? 1.512 5.109 -13.701 1.00 94.50 97 VAL A N 1
ATOM 706 C CA . VAL A 1 97 ? 2.277 6.355 -13.800 1.00 94.50 97 VAL A CA 1
ATOM 707 C C . VAL A 1 97 ? 3.769 6.049 -13.753 1.00 94.50 97 VAL A C 1
ATOM 709 O O . VAL A 1 97 ? 4.237 5.151 -13.053 1.00 94.50 97 VAL A O 1
ATOM 712 N N . THR A 1 98 ? 4.532 6.779 -14.557 1.00 92.31 98 THR A N 1
ATOM 713 C CA . THR A 1 98 ? 5.992 6.713 -14.585 1.00 92.31 98 THR A CA 1
ATOM 714 C C . THR A 1 98 ? 6.523 8.107 -14.323 1.00 92.31 98 THR A C 1
ATOM 716 O O . THR A 1 98 ? 6.265 9.006 -15.115 1.00 92.31 98 THR A O 1
ATOM 719 N N . GLU A 1 99 ? 7.276 8.255 -13.241 1.00 91.12 99 GLU A N 1
ATOM 720 C CA . GLU A 1 99 ? 7.867 9.518 -12.811 1.00 91.12 99 GLU A CA 1
ATOM 721 C C . GLU A 1 99 ? 9.397 9.422 -12.846 1.00 91.12 99 GLU A C 1
ATOM 723 O O . GLU A 1 99 ? 9.978 8.345 -12.656 1.00 91.12 99 GLU A O 1
ATOM 728 N N . THR A 1 100 ? 10.055 10.555 -13.080 1.00 89.38 100 THR A N 1
ATOM 729 C CA . THR A 1 100 ? 11.516 10.651 -13.109 1.00 89.38 100 THR A CA 1
ATOM 730 C C . THR A 1 100 ? 11.997 11.587 -12.003 1.00 89.38 100 THR A C 1
ATOM 732 O O . THR A 1 100 ? 11.683 12.773 -12.003 1.00 89.38 100 THR A O 1
ATOM 735 N N . ASP A 1 101 ? 12.790 11.076 -11.058 1.00 90.31 101 ASP A N 1
ATOM 736 C CA . ASP A 1 101 ? 13.414 11.897 -10.010 1.00 90.31 101 ASP A CA 1
ATOM 737 C C . ASP A 1 101 ? 14.687 11.224 -9.468 1.00 90.31 101 ASP A C 1
ATOM 739 O O . ASP A 1 101 ? 14.756 10.004 -9.295 1.00 90.31 101 ASP A O 1
ATOM 743 N N . TYR A 1 102 ? 15.703 12.021 -9.128 1.00 87.50 102 TYR A N 1
ATOM 744 C CA . TYR A 1 102 ? 16.915 11.540 -8.446 1.00 87.50 102 TYR A CA 1
ATOM 745 C C . TYR A 1 102 ? 16.642 10.985 -7.037 1.00 87.50 102 TYR A C 1
ATOM 747 O O . TYR A 1 102 ? 17.473 10.284 -6.464 1.00 87.50 102 TYR A O 1
ATOM 755 N N . SER A 1 103 ? 15.483 11.300 -6.457 1.00 89.31 103 SER A N 1
ATOM 756 C CA . SER A 1 103 ? 15.013 10.769 -5.183 1.00 89.31 103 SER A CA 1
ATOM 757 C C . SER A 1 103 ? 13.679 10.060 -5.376 1.00 89.31 103 SER A C 1
ATOM 759 O O . SER A 1 103 ? 12.655 10.699 -5.611 1.00 89.31 103 SER A O 1
ATOM 761 N N . VAL A 1 104 ? 13.674 8.737 -5.180 1.00 89.62 104 VAL A N 1
ATOM 762 C CA . VAL A 1 104 ? 12.450 7.916 -5.210 1.00 89.62 104 VAL A CA 1
ATOM 763 C C . VAL A 1 104 ? 11.385 8.474 -4.265 1.00 89.62 104 VAL A C 1
ATOM 765 O O . VAL A 1 104 ? 10.223 8.569 -4.641 1.00 89.62 104 VAL A O 1
ATOM 768 N N . ALA A 1 105 ? 11.778 8.905 -3.062 1.00 90.31 105 ALA A N 1
ATOM 769 C CA . ALA A 1 105 ? 10.841 9.456 -2.088 1.00 90.31 105 ALA A CA 1
ATOM 770 C C . ALA A 1 105 ? 10.178 10.752 -2.587 1.00 90.31 105 ALA A C 1
ATOM 772 O O . ALA A 1 105 ? 8.972 10.928 -2.439 1.00 90.31 105 ALA A O 1
ATOM 773 N N . ARG A 1 106 ? 10.951 11.636 -3.231 1.00 91.00 106 ARG A N 1
ATOM 774 C CA . ARG A 1 106 ? 10.434 12.890 -3.796 1.00 91.00 106 ARG A CA 1
ATOM 775 C C . ARG A 1 106 ? 9.561 12.647 -5.025 1.00 91.00 106 ARG A C 1
ATOM 777 O O . ARG A 1 106 ? 8.523 13.288 -5.146 1.00 91.00 106 ARG A O 1
ATOM 784 N N . GLY A 1 107 ? 9.947 11.713 -5.894 1.00 93.12 107 GLY A N 1
ATOM 785 C CA . GLY A 1 107 ? 9.125 11.315 -7.036 1.00 93.12 107 GLY A CA 1
ATOM 786 C C . GLY A 1 107 ? 7.781 10.736 -6.589 1.00 93.12 107 GLY A C 1
ATOM 787 O O . GLY A 1 107 ? 6.741 11.188 -7.053 1.00 93.12 107 GLY A O 1
ATOM 788 N N . LEU A 1 108 ? 7.777 9.825 -5.608 1.00 93.62 108 LEU A N 1
ATOM 789 C CA . LEU A 1 108 ? 6.536 9.272 -5.050 1.00 93.62 108 LEU A CA 1
ATOM 790 C C . LEU A 1 108 ? 5.674 10.352 -4.391 1.00 93.62 108 LEU A C 1
ATOM 792 O O . LEU A 1 108 ? 4.462 10.356 -4.574 1.00 93.62 108 LEU A O 1
ATOM 796 N N . HIS A 1 109 ? 6.287 11.299 -3.678 1.00 92.62 109 HIS A N 1
ATOM 797 C CA . HIS A 1 109 ? 5.570 12.443 -3.117 1.00 92.62 109 HIS A CA 1
ATOM 798 C C . HIS A 1 109 ? 4.903 13.297 -4.202 1.00 92.62 109 HIS A C 1
ATOM 800 O O . HIS A 1 109 ? 3.750 13.698 -4.055 1.00 92.62 109 HIS A O 1
ATOM 806 N N . ARG A 1 110 ? 5.602 13.548 -5.316 1.00 92.56 110 ARG A N 1
ATOM 807 C CA . ARG A 1 110 ? 5.051 14.298 -6.450 1.00 92.56 110 ARG A CA 1
ATOM 808 C C . ARG A 1 110 ? 3.867 13.568 -7.083 1.00 92.56 110 ARG A C 1
ATOM 810 O O . ARG A 1 110 ? 2.833 14.196 -7.277 1.00 92.56 110 ARG A O 1
ATOM 817 N N . VAL A 1 111 ? 3.992 12.260 -7.315 1.00 93.75 111 VAL A N 1
ATOM 818 C CA . VAL A 1 111 ? 2.907 11.414 -7.843 1.00 93.75 111 VAL A CA 1
ATOM 819 C C . VAL A 1 111 ? 1.684 11.462 -6.929 1.00 93.75 111 VAL A C 1
ATOM 821 O O . VAL A 1 111 ? 0.581 11.743 -7.389 1.00 93.75 111 VAL A O 1
ATOM 824 N N . VAL A 1 112 ? 1.874 11.239 -5.628 1.00 93.81 112 VAL A N 1
ATOM 825 C CA . VAL A 1 112 ? 0.777 11.246 -4.651 1.00 93.81 112 VAL A CA 1
ATOM 826 C C . VAL A 1 112 ? 0.065 12.593 -4.615 1.00 93.81 112 VAL A C 1
ATOM 828 O O . VAL A 1 112 ? -1.163 12.622 -4.633 1.00 93.81 112 VAL A O 1
ATOM 831 N N . ARG A 1 113 ? 0.811 13.704 -4.631 1.00 92.81 113 ARG A N 1
ATOM 832 C CA . ARG A 1 113 ? 0.223 15.048 -4.678 1.00 92.81 113 ARG A CA 1
ATOM 833 C C . ARG A 1 113 ? -0.538 15.315 -5.972 1.00 92.81 113 ARG A C 1
ATOM 835 O O . ARG A 1 113 ? -1.660 15.797 -5.913 1.00 92.81 113 ARG A O 1
ATOM 842 N N . GLN A 1 114 ? 0.054 15.007 -7.125 1.00 94.62 114 GLN A N 1
ATOM 843 C CA . GLN A 1 114 ? -0.554 15.261 -8.437 1.00 94.62 114 GLN A CA 1
ATOM 844 C C . GLN A 1 114 ? -1.840 14.462 -8.658 1.00 94.62 114 GLN A C 1
ATOM 846 O O . GLN A 1 114 ? -2.740 14.922 -9.354 1.00 94.62 114 GLN A O 1
ATOM 851 N N . HIS A 1 115 ? -1.927 13.270 -8.069 1.00 94.31 115 HIS A N 1
ATOM 852 C CA . HIS A 1 115 ? -3.078 12.380 -8.203 1.00 94.31 115 HIS A CA 1
ATOM 853 C C . HIS A 1 115 ? -3.952 12.323 -6.947 1.00 94.31 115 HIS A C 1
ATOM 855 O O . HIS A 1 115 ? -4.827 11.463 -6.854 1.00 94.31 115 HIS A O 1
ATOM 861 N N . HIS A 1 116 ? -3.721 13.224 -5.986 1.00 93.00 116 HIS A N 1
ATOM 862 C CA . HIS A 1 116 ? -4.479 13.334 -4.739 1.00 93.00 116 HIS A CA 1
ATOM 863 C C . HIS A 1 116 ? -4.680 11.986 -4.029 1.00 93.00 116 HIS A C 1
ATOM 865 O O . HIS A 1 116 ? -5.784 11.673 -3.584 1.00 9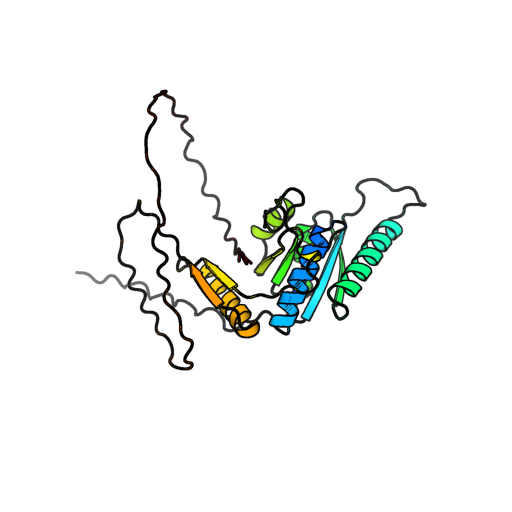3.00 116 HIS A O 1
ATOM 871 N N . SER A 1 117 ? -3.646 11.142 -3.994 1.00 93.88 117 SER A N 1
ATOM 872 C CA . SER A 1 117 ? -3.741 9.823 -3.364 1.00 93.88 117 SER A CA 1
ATOM 873 C C . SER A 1 117 ? -3.723 9.953 -1.842 1.00 93.88 117 SER A C 1
ATOM 875 O O . SER A 1 117 ? -2.865 10.627 -1.278 1.00 93.88 117 SER A O 1
ATOM 877 N N . GLU A 1 118 ? -4.650 9.280 -1.173 1.00 93.69 118 GLU A N 1
ATOM 878 C CA . GLU A 1 118 ? -4.830 9.352 0.285 1.00 93.69 118 GLU A CA 1
ATOM 879 C C . GLU A 1 118 ? -4.016 8.277 1.017 1.00 93.69 118 GLU A C 1
ATOM 881 O O . GLU A 1 118 ? -3.733 8.399 2.210 1.00 93.69 118 GLU A O 1
ATOM 886 N N . LEU A 1 119 ? -3.592 7.247 0.282 1.00 94.25 119 LEU A N 1
ATOM 887 C CA . LEU A 1 119 ? -2.747 6.166 0.765 1.00 94.25 119 LEU A CA 1
ATOM 888 C C . LEU A 1 119 ? -1.645 5.859 -0.247 1.00 94.25 119 LEU A C 1
ATOM 890 O O . LEU A 1 119 ? -1.927 5.575 -1.412 1.00 94.25 119 LEU A O 1
ATOM 894 N N . LEU A 1 120 ? -0.397 5.839 0.216 1.00 96.25 120 LEU A N 1
ATOM 895 C CA . LEU A 1 120 ? 0.726 5.258 -0.510 1.00 96.25 120 LEU A CA 1
ATOM 896 C C . LEU A 1 120 ? 1.082 3.893 0.077 1.00 96.25 120 LEU A C 1
ATOM 898 O O . LEU A 1 120 ? 1.334 3.761 1.272 1.00 96.25 120 LEU A O 1
ATOM 902 N N . VAL A 1 121 ? 1.186 2.885 -0.780 1.00 96.69 121 VAL A N 1
ATOM 903 C CA . VAL A 1 121 ? 1.680 1.554 -0.423 1.00 96.69 121 VAL A CA 1
ATOM 904 C C . VAL A 1 121 ? 3.077 1.360 -0.994 1.00 96.69 121 VAL A C 1
ATOM 906 O O . VAL A 1 121 ? 3.318 1.590 -2.179 1.00 96.69 121 VAL A O 1
ATOM 909 N N . VAL A 1 122 ? 4.013 0.917 -0.161 1.00 96.06 122 VAL A N 1
ATOM 910 C CA . VAL A 1 122 ? 5.383 0.579 -0.570 1.00 96.06 122 VAL A CA 1
ATOM 911 C C . VAL A 1 122 ? 5.787 -0.790 -0.047 1.00 96.06 122 VAL A C 1
ATOM 913 O O . VAL A 1 1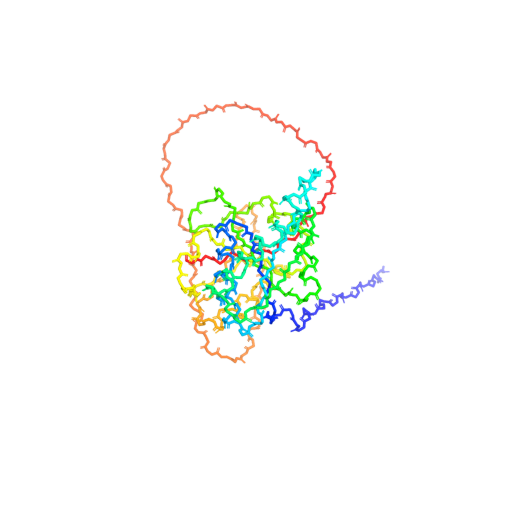22 ? 5.204 -1.305 0.903 1.00 96.06 122 VAL A O 1
ATOM 916 N N . GLY A 1 123 ? 6.813 -1.383 -0.647 1.00 94.69 123 GLY A N 1
ATOM 917 C CA . GLY A 1 123 ? 7.378 -2.639 -0.170 1.00 94.69 123 GLY A CA 1
ATOM 918 C C . GLY A 1 123 ? 8.215 -2.468 1.098 1.00 94.69 123 GLY A C 1
ATOM 919 O O . GLY A 1 123 ? 8.788 -1.405 1.365 1.00 94.69 123 GLY A O 1
ATOM 920 N N . SER A 1 124 ? 8.322 -3.543 1.876 1.00 94.75 124 SER A N 1
ATOM 921 C CA . SER A 1 124 ? 9.294 -3.669 2.965 1.00 94.75 124 SER A CA 1
ATOM 922 C C . SER A 1 124 ? 10.739 -3.594 2.442 1.00 94.75 124 SER A C 1
ATOM 924 O O . SER A 1 124 ? 11.027 -3.691 1.253 1.00 94.75 124 SER A O 1
ATOM 926 N N . SER A 1 125 ? 11.704 -3.400 3.340 1.00 92.12 125 SER A N 1
ATOM 927 C CA . SER A 1 125 ? 13.123 -3.441 2.990 1.00 92.12 125 SER A CA 1
ATOM 928 C C . SER A 1 125 ? 13.539 -4.834 2.517 1.00 92.12 125 SER A C 1
ATOM 930 O O . SER A 1 125 ? 13.365 -5.796 3.254 1.00 92.12 125 SER A O 1
ATOM 932 N N . ARG A 1 126 ? 14.268 -4.915 1.398 1.00 87.81 126 ARG A N 1
ATOM 933 C CA . ARG A 1 126 ? 14.813 -6.170 0.840 1.00 87.81 126 ARG A CA 1
ATOM 934 C C . ARG A 1 126 ? 15.705 -7.033 1.736 1.00 87.81 126 ARG A C 1
ATOM 936 O O . ARG A 1 126 ? 16.001 -8.161 1.378 1.00 87.81 126 ARG A O 1
ATOM 943 N N . HIS A 1 127 ? 16.211 -6.515 2.857 1.00 88.19 127 HIS A N 1
ATOM 944 C CA . HIS A 1 127 ? 16.958 -7.354 3.813 1.00 88.19 127 HIS A CA 1
ATOM 945 C C . HIS A 1 127 ? 16.141 -7.656 5.078 1.00 88.19 127 HIS A C 1
ATOM 947 O O . HIS A 1 127 ? 16.700 -8.083 6.083 1.00 88.19 127 HIS A O 1
ATOM 953 N N . GLY A 1 128 ? 14.845 -7.329 5.076 1.00 86.12 128 GLY A N 1
ATOM 954 C CA . GLY A 1 128 ? 13.926 -7.662 6.158 1.00 86.12 128 GLY A CA 1
ATOM 955 C C . GLY A 1 128 ? 13.607 -9.158 6.178 1.00 86.12 128 GLY A C 1
ATOM 956 O O . GLY A 1 128 ? 13.811 -9.830 5.170 1.00 86.12 128 GLY A O 1
ATOM 957 N N . PRO A 1 129 ? 13.117 -9.691 7.300 1.00 89.62 129 PRO A N 1
ATOM 958 C CA . PRO A 1 129 ? 12.637 -11.067 7.349 1.00 89.62 129 PRO A CA 1
ATOM 959 C C . PRO A 1 129 ? 11.420 -11.268 6.435 1.00 89.62 129 PRO A C 1
ATOM 961 O O . PRO A 1 129 ? 10.631 -10.343 6.230 1.00 89.62 129 PRO A O 1
ATOM 964 N N . GLU A 1 130 ? 11.277 -12.474 5.887 1.00 90.94 130 GLU A N 1
ATOM 965 C CA . GLU A 1 130 ? 10.097 -12.875 5.116 1.00 90.94 130 GLU A CA 1
ATOM 966 C C . GLU A 1 130 ? 8.830 -12.829 5.983 1.00 90.94 130 GLU A C 1
ATOM 968 O O . GLU A 1 130 ? 8.882 -13.044 7.196 1.00 90.94 130 GLU A O 1
ATOM 973 N N . GLY A 1 131 ? 7.700 -12.455 5.380 1.00 89.69 131 GLY A N 1
ATOM 974 C CA . GLY A 1 131 ? 6.418 -12.293 6.066 1.00 89.69 131 GLY A CA 1
ATOM 975 C C . GLY A 1 131 ? 6.361 -11.117 7.044 1.00 89.69 131 GLY A C 1
ATOM 976 O O . GLY A 1 131 ? 5.355 -10.942 7.724 1.00 89.69 131 GLY A O 1
ATOM 977 N N . ARG A 1 132 ? 7.418 -10.297 7.140 1.00 90.56 132 ARG A N 1
ATOM 978 C CA . ARG A 1 132 ? 7.504 -9.188 8.097 1.00 90.56 132 ARG A CA 1
ATOM 979 C C . ARG A 1 132 ? 7.791 -7.853 7.420 1.00 90.56 132 ARG A C 1
ATOM 981 O O . ARG A 1 132 ? 8.404 -7.758 6.351 1.00 90.56 132 ARG A O 1
ATOM 988 N N . VAL A 1 133 ? 7.367 -6.792 8.097 1.00 93.62 133 VAL A N 1
ATOM 989 C CA . VAL A 1 133 ? 7.675 -5.413 7.725 1.00 93.62 133 VAL A CA 1
ATOM 990 C C . VAL A 1 133 ? 9.010 -5.008 8.338 1.00 93.62 133 VAL A C 1
ATOM 992 O O . VAL A 1 133 ? 9.263 -5.199 9.526 1.00 93.62 133 VAL A O 1
ATOM 995 N N . ARG A 1 134 ? 9.872 -4.401 7.523 1.00 93.44 134 ARG A N 1
ATOM 996 C CA . ARG A 1 134 ? 11.058 -3.687 7.984 1.00 93.44 134 ARG A CA 1
ATOM 997 C C . ARG A 1 134 ? 11.210 -2.396 7.200 1.00 93.44 134 ARG A C 1
ATOM 999 O O . ARG A 1 134 ? 11.389 -2.418 5.985 1.00 93.44 134 ARG A O 1
ATOM 1006 N N . ILE A 1 135 ? 11.198 -1.270 7.902 1.00 91.19 135 ILE A N 1
ATOM 1007 C CA . ILE A 1 135 ? 11.309 0.056 7.291 1.00 91.19 135 ILE A CA 1
ATOM 1008 C C . ILE A 1 135 ? 12.737 0.251 6.761 1.00 91.19 135 ILE A C 1
ATOM 1010 O O . ILE A 1 135 ? 13.712 0.227 7.511 1.00 91.19 135 ILE A O 1
ATOM 1014 N N . GLY A 1 136 ? 12.867 0.421 5.444 1.00 87.00 136 GLY A N 1
ATOM 1015 C CA . GLY A 1 136 ? 14.141 0.716 4.786 1.00 87.00 136 GLY A CA 1
ATOM 1016 C C . GLY A 1 136 ? 14.459 2.212 4.746 1.00 87.00 136 GLY A C 1
ATOM 1017 O O . GLY A 1 136 ? 13.617 3.052 5.053 1.00 87.00 136 GLY A O 1
ATOM 1018 N N . LYS A 1 137 ? 15.668 2.563 4.283 1.00 86.12 137 LYS A N 1
ATOM 1019 C CA . LYS A 1 137 ? 16.110 3.965 4.140 1.00 86.12 137 LYS A CA 1
ATOM 1020 C C . LYS A 1 137 ? 15.140 4.809 3.297 1.00 86.12 137 LYS A C 1
ATOM 1022 O O . LYS A 1 137 ? 14.800 5.911 3.708 1.00 86.12 137 LYS A O 1
ATOM 1027 N N . ARG A 1 138 ? 14.679 4.281 2.153 1.00 85.06 138 ARG A N 1
ATOM 1028 C CA . ARG A 1 138 ? 13.741 4.970 1.242 1.00 85.06 138 ARG A CA 1
ATOM 1029 C C . ARG A 1 138 ? 12.388 5.225 1.917 1.00 85.06 138 ARG A C 1
ATOM 1031 O O . ARG A 1 138 ? 11.919 6.353 1.939 1.00 85.06 138 ARG A O 1
ATOM 1038 N N . THR A 1 139 ? 11.814 4.204 2.552 1.00 88.06 139 THR A N 1
ATOM 1039 C CA . THR A 1 139 ? 10.555 4.313 3.308 1.00 88.06 139 THR A CA 1
ATOM 1040 C C . THR A 1 139 ? 10.670 5.275 4.489 1.00 88.06 139 THR A C 1
ATOM 1042 O O . THR A 1 139 ? 9.761 6.055 4.739 1.00 88.06 139 THR A O 1
ATOM 1045 N N . ARG A 1 140 ? 11.809 5.292 5.191 1.00 88.50 140 ARG A N 1
ATOM 1046 C CA . ARG A 1 140 ? 12.048 6.234 6.294 1.00 88.50 140 ARG A CA 1
ATOM 1047 C C . ARG A 1 140 ? 12.056 7.693 5.831 1.00 88.50 140 ARG A C 1
ATOM 1049 O O . ARG A 1 140 ? 11.590 8.554 6.564 1.00 88.50 140 ARG A O 1
ATOM 1056 N N . GLN A 1 141 ? 12.566 7.968 4.628 1.00 86.50 141 GLN A N 1
ATOM 1057 C CA . GLN A 1 141 ? 12.513 9.314 4.045 1.00 86.50 141 GLN A CA 1
ATOM 1058 C C . GLN A 1 141 ? 11.075 9.759 3.763 1.00 86.50 141 GLN A C 1
ATOM 1060 O O . GLN A 1 141 ? 10.778 10.934 3.964 1.00 86.50 141 GLN A O 1
ATOM 1065 N N . LEU A 1 142 ? 10.206 8.830 3.344 1.00 86.94 142 LEU A N 1
ATOM 1066 C CA . LEU A 1 142 ? 8.776 9.091 3.177 1.00 86.94 142 LEU A CA 1
ATOM 1067 C C . LEU A 1 142 ? 8.141 9.428 4.529 1.00 86.94 142 LEU A C 1
ATOM 1069 O O . LEU A 1 142 ? 7.608 10.516 4.674 1.00 86.94 142 LEU A O 1
ATOM 1073 N N . LEU A 1 143 ? 8.298 8.569 5.543 1.00 84.75 143 LEU A N 1
ATOM 1074 C CA . LEU A 1 143 ? 7.666 8.737 6.862 1.00 84.75 143 LEU A CA 1
ATOM 1075 C C . LEU A 1 143 ? 7.853 10.130 7.483 1.00 84.75 143 LEU A C 1
ATOM 1077 O O . LEU A 1 143 ? 6.930 10.654 8.091 1.00 84.75 143 LEU A O 1
ATOM 1081 N N . CYS A 1 144 ? 9.025 10.746 7.316 1.00 76.38 144 CYS A N 1
ATOM 1082 C CA . CYS A 1 144 ? 9.309 12.050 7.913 1.00 76.38 144 CYS A CA 1
ATOM 1083 C C . CYS A 1 144 ? 8.583 13.238 7.253 1.00 76.38 144 CYS A C 1
ATOM 1085 O O . CYS A 1 144 ? 8.486 14.284 7.887 1.00 76.38 144 CYS A O 1
ATOM 1087 N N . HIS A 1 145 ? 8.139 13.120 5.997 1.00 69.81 145 HIS A N 1
ATOM 1088 C CA . HIS A 1 145 ? 7.650 14.263 5.209 1.00 69.81 145 HIS A CA 1
ATOM 1089 C C . HIS A 1 145 ? 6.449 13.928 4.312 1.00 69.81 145 HIS A C 1
ATOM 1091 O O . HIS A 1 145 ? 6.149 14.694 3.400 1.00 69.81 145 HIS A O 1
ATOM 1097 N N . PHE A 1 146 ? 5.799 12.778 4.503 1.00 78.12 146 PHE A N 1
ATOM 1098 C CA . PHE A 1 146 ? 4.650 12.393 3.687 1.00 78.12 146 PHE A CA 1
ATOM 1099 C C . PHE A 1 146 ? 3.357 12.989 4.228 1.00 78.12 146 PHE A C 1
ATOM 1101 O O . PHE A 1 146 ? 3.105 12.951 5.428 1.00 78.12 146 PHE A O 1
ATOM 1108 N N . GLU A 1 147 ? 2.536 13.515 3.326 1.00 76.00 147 GLU A N 1
ATOM 1109 C CA . GLU A 1 147 ? 1.291 14.210 3.667 1.00 76.00 147 GLU A CA 1
ATOM 1110 C C . GLU A 1 147 ? 0.062 13.290 3.681 1.00 76.00 147 GLU A C 1
ATOM 1112 O O . GLU A 1 147 ? -1.030 13.743 4.008 1.00 76.00 147 GLU A O 1
ATOM 1117 N N . CYS A 1 148 ? 0.218 12.008 3.340 1.00 86.56 148 CYS A N 1
ATOM 1118 C CA . CYS A 1 148 ? -0.870 11.033 3.360 1.00 86.56 148 CYS A CA 1
ATOM 1119 C C . CYS A 1 148 ? -0.468 9.730 4.061 1.00 86.56 148 CYS A C 1
ATOM 1121 O O . CYS A 1 148 ? 0.696 9.540 4.438 1.00 86.56 148 CYS A O 1
ATOM 1123 N N . ALA A 1 149 ? -1.440 8.835 4.253 1.00 90.56 149 ALA A N 1
ATOM 1124 C CA . ALA A 1 149 ? -1.211 7.567 4.926 1.00 90.56 149 ALA A CA 1
ATOM 1125 C C . ALA A 1 149 ? -0.167 6.729 4.170 1.00 90.56 149 ALA A C 1
ATOM 1127 O O . ALA A 1 149 ? -0.132 6.698 2.937 1.00 90.56 149 ALA A O 1
ATOM 1128 N N . LEU A 1 150 ? 0.680 6.015 4.914 1.00 93.12 150 LEU A N 1
ATOM 1129 C CA . LEU A 1 150 ? 1.702 5.135 4.354 1.00 93.12 150 LEU A CA 1
ATOM 1130 C C . LEU A 1 150 ? 1.502 3.706 4.861 1.00 93.12 150 LEU A C 1
ATOM 1132 O O . LEU A 1 150 ? 1.596 3.446 6.060 1.00 93.12 150 LEU A O 1
ATOM 1136 N N . ALA A 1 151 ? 1.299 2.772 3.936 1.00 94.56 151 ALA A N 1
ATOM 1137 C CA . ALA A 1 151 ? 1.302 1.341 4.207 1.00 94.56 151 ALA A CA 1
ATOM 1138 C C . ALA A 1 151 ? 2.595 0.697 3.697 1.00 94.56 151 ALA A C 1
ATOM 1140 O O . ALA A 1 151 ? 3.111 1.036 2.629 1.00 94.56 151 ALA A O 1
ATOM 1141 N N . VAL A 1 152 ? 3.110 -0.269 4.457 1.00 95.69 152 VAL A N 1
ATOM 1142 C CA . VAL A 1 152 ? 4.305 -1.031 4.086 1.00 95.69 152 VAL A CA 1
ATOM 1143 C C . VAL A 1 152 ? 3.941 -2.502 3.966 1.00 95.69 152 VAL A C 1
ATOM 1145 O O . VAL A 1 152 ? 3.570 -3.135 4.951 1.00 95.69 152 VAL A O 1
ATOM 1148 N N . ALA A 1 153 ? 4.064 -3.052 2.763 1.00 95.19 153 ALA A N 1
ATOM 1149 C CA . ALA A 1 153 ? 3.773 -4.450 2.503 1.00 95.19 153 ALA A CA 1
ATOM 1150 C C . ALA A 1 153 ? 4.853 -5.365 3.099 1.00 95.19 153 ALA A C 1
ATOM 1152 O O . ALA A 1 153 ? 6.044 -5.125 2.862 1.00 95.19 153 ALA A O 1
ATOM 1153 N N . PRO A 1 154 ? 4.474 -6.419 3.847 1.00 94.38 154 PRO A N 1
ATOM 1154 C CA . PRO A 1 154 ? 5.414 -7.435 4.307 1.00 94.38 154 PRO A CA 1
ATOM 1155 C C . PRO A 1 154 ? 6.149 -8.087 3.134 1.00 94.38 154 PRO A C 1
ATOM 1157 O O . PRO A 1 154 ? 5.603 -8.214 2.039 1.00 94.38 154 PRO A O 1
ATOM 1160 N N . ARG A 1 155 ? 7.385 -8.539 3.365 1.00 93.81 155 ARG A N 1
ATOM 1161 C CA . ARG A 1 155 ? 8.129 -9.259 2.322 1.00 93.81 155 ARG A CA 1
ATOM 1162 C C . ARG A 1 155 ? 7.457 -10.585 1.973 1.00 93.81 155 ARG A C 1
ATOM 1164 O O . ARG A 1 155 ? 7.051 -11.308 2.880 1.00 93.81 155 ARG A O 1
ATOM 1171 N N . GLY A 1 156 ? 7.414 -10.923 0.687 1.00 92.25 156 GLY A N 1
ATOM 1172 C CA . GLY A 1 156 ? 6.835 -12.181 0.196 1.00 92.25 156 GLY A CA 1
ATOM 1173 C C . GLY A 1 156 ? 5.305 -12.171 0.112 1.00 92.25 156 GLY A C 1
ATOM 1174 O O . GLY A 1 156 ? 4.691 -13.184 -0.216 1.00 92.25 156 GLY A O 1
ATOM 1175 N N . ASN A 1 157 ? 4.671 -11.027 0.372 1.00 88.88 157 ASN A N 1
ATOM 1176 C CA . ASN A 1 157 ? 3.230 -10.854 0.238 1.00 88.88 157 ASN A CA 1
ATOM 1177 C C . ASN A 1 157 ? 2.724 -11.093 -1.201 1.00 88.88 157 ASN A C 1
ATOM 1179 O O . ASN A 1 157 ? 1.591 -11.523 -1.383 1.00 88.88 157 ASN A O 1
ATOM 1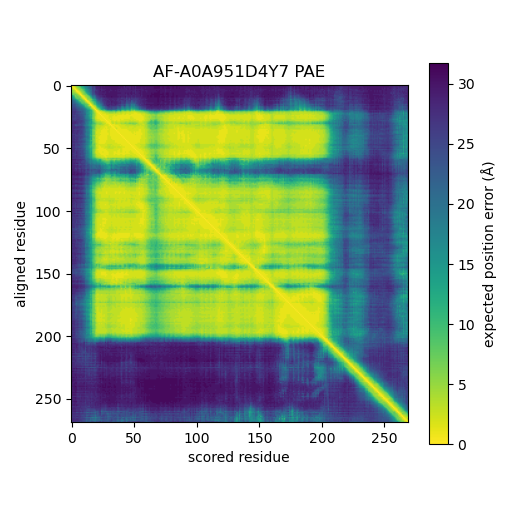183 N N . HIS A 1 158 ? 3.564 -10.889 -2.220 1.00 88.38 158 HIS A N 1
ATOM 1184 C CA . HIS A 1 158 ? 3.246 -11.164 -3.626 1.00 88.38 158 HIS A CA 1
ATOM 1185 C C . HIS A 1 158 ? 3.034 -12.647 -3.942 1.00 88.38 158 HIS A C 1
ATOM 1187 O O . HIS A 1 158 ? 2.367 -12.968 -4.923 1.00 88.38 158 HIS A O 1
ATOM 1193 N N . SER A 1 159 ? 3.590 -13.552 -3.131 1.00 87.62 159 SER A N 1
ATOM 1194 C CA . SER A 1 159 ? 3.412 -15.000 -3.294 1.00 87.62 159 SER A CA 1
ATOM 1195 C C . SER A 1 159 ? 1.998 -15.452 -2.923 1.00 87.62 159 SER A C 1
ATOM 1197 O O . SER A 1 159 ? 1.622 -16.592 -3.187 1.00 87.62 159 SER A O 1
ATOM 1199 N N . ARG A 1 160 ? 1.200 -14.573 -2.302 1.00 79.56 160 ARG A N 1
ATOM 1200 C CA . ARG A 1 160 ? -0.196 -14.834 -1.958 1.00 79.56 160 ARG A CA 1
ATOM 1201 C C . ARG A 1 160 ? -1.092 -14.264 -3.061 1.00 79.56 160 ARG A C 1
ATOM 1203 O O . ARG A 1 160 ? -1.195 -13.044 -3.174 1.00 79.56 160 ARG A O 1
ATOM 1210 N N . PRO A 1 161 ? -1.785 -15.110 -3.844 1.00 60.22 161 PRO A N 1
ATOM 1211 C CA . PRO A 1 161 ? -2.626 -14.648 -4.950 1.00 60.22 161 PRO A CA 1
ATOM 1212 C C . PRO A 1 161 ? -3.816 -13.802 -4.479 1.00 60.22 161 PRO A C 1
ATOM 1214 O O . PRO A 1 161 ? -4.401 -13.050 -5.252 1.00 60.22 161 PRO A O 1
ATOM 1217 N N . THR A 1 162 ? -4.198 -13.9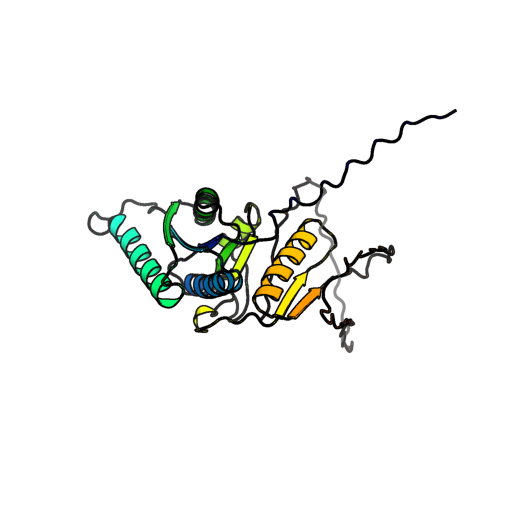00 -3.205 1.00 75.50 162 THR A N 1
ATOM 1218 C CA . THR A 1 162 ? -5.206 -13.031 -2.600 1.00 75.50 162 THR A CA 1
ATOM 1219 C C . THR A 1 162 ? -4.812 -12.716 -1.166 1.00 75.50 162 THR A C 1
ATOM 1221 O O . THR A 1 162 ? -4.723 -13.608 -0.324 1.00 75.50 162 THR A O 1
ATOM 1224 N N . VAL A 1 163 ? -4.589 -11.435 -0.879 1.00 81.50 163 VAL A N 1
ATOM 1225 C CA . VAL A 1 163 ? -4.389 -10.949 0.489 1.00 81.50 163 VAL A CA 1
ATOM 1226 C C . VAL A 1 163 ? -5.768 -10.732 1.110 1.00 81.50 163 VAL A C 1
ATOM 1228 O O . VAL A 1 163 ? -6.561 -9.932 0.609 1.00 81.50 163 VAL A O 1
ATOM 1231 N N . THR A 1 164 ? -6.068 -11.472 2.175 1.00 87.00 164 THR A N 1
ATOM 1232 C CA . THR A 1 164 ? -7.298 -11.322 2.964 1.00 87.00 164 THR A CA 1
ATOM 1233 C C . THR A 1 164 ? -6.974 -10.651 4.289 1.00 87.00 164 THR A C 1
ATOM 1235 O O . THR A 1 164 ? -6.139 -11.161 5.036 1.00 87.00 164 THR A O 1
ATOM 1238 N N . LEU A 1 165 ? -7.650 -9.546 4.590 1.00 89.44 165 LEU A N 1
ATOM 1239 C CA . LEU A 1 165 ? -7.526 -8.846 5.866 1.00 89.44 165 LEU A CA 1
ATOM 1240 C C . LEU A 1 165 ? -8.535 -9.456 6.839 1.00 89.44 165 LEU A C 1
ATOM 1242 O O . LEU A 1 165 ? -9.733 -9.284 6.656 1.00 89.44 165 LEU A O 1
ATOM 1246 N N . ARG A 1 166 ? -8.054 -10.232 7.813 1.00 91.94 166 ARG A N 1
ATOM 1247 C CA . ARG A 1 166 ? -8.906 -10.897 8.820 1.00 91.94 166 ARG A CA 1
ATOM 1248 C C . ARG A 1 166 ? -8.854 -10.207 10.172 1.00 91.94 166 ARG A C 1
ATOM 1250 O O . ARG A 1 166 ? -9.853 -10.175 10.877 1.00 91.94 166 ARG A O 1
ATOM 1257 N N . GLU A 1 167 ? -7.695 -9.652 10.491 1.00 94.62 167 GLU A N 1
ATOM 1258 C CA . GLU A 1 167 ? -7.412 -8.977 11.745 1.00 94.62 167 GLU A CA 1
ATOM 1259 C C . GLU A 1 167 ? -6.717 -7.653 11.432 1.00 94.62 167 GLU A C 1
ATOM 1261 O O . GLU A 1 167 ? -5.841 -7.581 10.565 1.00 94.62 167 GLU A O 1
ATOM 1266 N N . ILE A 1 168 ? -7.139 -6.591 12.111 1.00 95.06 168 ILE A N 1
ATOM 1267 C CA . ILE A 1 168 ? -6.541 -5.265 12.015 1.00 95.06 168 ILE A CA 1
ATOM 1268 C C . ILE A 1 168 ? -6.275 -4.780 13.430 1.00 95.06 168 ILE A C 1
ATOM 1270 O O . ILE A 1 168 ? -7.199 -4.580 14.212 1.00 95.06 168 ILE A O 1
ATOM 1274 N N . ALA A 1 169 ? -5.006 -4.558 13.753 1.00 95.81 169 ALA A N 1
ATOM 1275 C CA . ALA A 1 169 ? -4.607 -3.949 15.011 1.00 95.81 169 ALA A CA 1
ATOM 1276 C C . ALA A 1 169 ? -4.268 -2.469 14.806 1.00 95.81 169 ALA A C 1
ATOM 1278 O O . ALA A 1 169 ? -3.610 -2.098 13.831 1.00 95.81 169 ALA A O 1
ATOM 1279 N N . VAL A 1 170 ? -4.672 -1.623 15.750 1.00 95.94 170 VAL A N 1
ATOM 1280 C CA . VAL A 1 170 ? -4.343 -0.197 15.756 1.00 95.94 170 VAL A CA 1
ATOM 1281 C C . VAL A 1 170 ? -3.778 0.224 17.104 1.00 95.94 170 VAL A C 1
ATOM 1283 O O . VAL A 1 170 ? -4.358 -0.044 18.153 1.00 95.94 170 VAL A O 1
ATOM 1286 N N . GLY A 1 171 ? -2.623 0.888 17.071 1.00 95.75 171 GLY A N 1
ATOM 1287 C CA . GLY A 1 171 ? -2.041 1.528 18.244 1.00 95.75 171 GLY A CA 1
ATOM 1288 C C . GLY A 1 171 ? -2.819 2.792 18.606 1.00 95.75 171 GLY A C 1
ATOM 1289 O O . GLY A 1 171 ? -2.976 3.669 17.759 1.00 95.75 171 GLY A O 1
ATOM 1290 N N . TYR A 1 172 ? -3.279 2.899 19.850 1.00 94.00 172 TYR A N 1
ATOM 1291 C CA . TYR A 1 172 ? -4.017 4.052 20.351 1.00 94.00 172 TYR A CA 1
ATOM 1292 C C . TYR A 1 172 ? -3.362 4.627 21.606 1.00 94.00 172 TYR A C 1
ATOM 1294 O O . TYR A 1 172 ? -3.286 3.969 22.642 1.00 94.00 172 TYR A O 1
ATOM 1302 N N . ASP A 1 173 ? -2.900 5.871 21.501 1.00 91.88 173 ASP A N 1
ATOM 1303 C CA . ASP A 1 173 ? -2.266 6.633 22.586 1.00 91.88 173 ASP A CA 1
ATOM 1304 C C . ASP A 1 173 ? -3.075 7.881 22.992 1.00 91.88 173 ASP A C 1
ATOM 1306 O O . ASP A 1 173 ? -2.649 8.645 23.856 1.00 91.88 173 ASP A O 1
ATOM 1310 N N . GLY A 1 174 ? -4.248 8.093 22.382 1.00 89.19 174 GLY A N 1
ATOM 1311 C CA . GLY A 1 174 ? -5.116 9.248 22.625 1.00 89.19 174 GLY A CA 1
ATOM 1312 C C . GLY A 1 174 ? -4.728 10.522 21.869 1.00 89.19 174 GLY A C 1
ATOM 1313 O O . GLY A 1 174 ? -5.429 11.525 21.993 1.00 89.19 174 GLY A O 1
ATOM 1314 N N . SER A 1 175 ? -3.644 10.508 21.088 1.00 90.56 175 SER A N 1
ATOM 1315 C CA . SER A 1 175 ? -3.293 11.616 20.196 1.00 90.56 175 SER A CA 1
ATOM 1316 C C . SER A 1 175 ? -4.294 11.776 19.036 1.00 90.56 175 SER A C 1
ATOM 1318 O O . SER A 1 175 ? -4.952 10.810 18.636 1.00 90.56 175 SER A O 1
ATOM 1320 N N . PRO A 1 176 ? -4.396 12.977 18.431 1.00 89.38 176 PRO A N 1
ATOM 1321 C CA . PRO A 1 176 ? -5.159 13.171 17.195 1.00 89.38 176 PRO A CA 1
ATOM 1322 C C . PRO A 1 176 ? -4.717 12.226 16.067 1.00 89.38 176 PRO A C 1
ATOM 1324 O O . PRO A 1 176 ? -5.534 11.749 15.275 1.00 89.38 176 PRO A O 1
ATOM 1327 N N . GLU A 1 177 ? -3.420 11.923 16.005 1.00 87.75 177 GLU A N 1
ATOM 1328 C CA . GLU A 1 177 ? -2.847 11.007 15.029 1.00 87.75 177 GLU A CA 1
ATOM 1329 C C . GLU A 1 177 ? -3.331 9.565 15.240 1.00 87.75 177 GLU A C 1
ATOM 1331 O O . GLU A 1 177 ? -3.682 8.900 14.263 1.00 87.75 177 GLU A O 1
ATOM 1336 N N . SER A 1 178 ? -3.410 9.082 16.486 1.00 92.00 178 SER A N 1
ATOM 1337 C CA . SER A 1 178 ? -3.932 7.737 16.758 1.00 92.00 178 SER A CA 1
ATOM 1338 C C . SER A 1 178 ? -5.452 7.640 16.632 1.00 92.00 178 SER A C 1
ATOM 1340 O O . SER A 1 178 ? -5.954 6.601 16.204 1.00 92.00 178 SER A O 1
ATOM 1342 N N . ALA A 1 179 ? -6.190 8.724 16.887 1.00 91.56 179 ALA A N 1
ATOM 1343 C CA . ALA A 1 179 ? -7.613 8.807 16.557 1.00 91.56 179 ALA A CA 1
ATOM 1344 C C . ALA A 1 179 ? -7.855 8.702 15.041 1.00 91.56 179 ALA A C 1
ATOM 1346 O O . ALA A 1 179 ? -8.734 7.959 14.603 1.00 91.56 179 ALA A O 1
ATOM 1347 N N . SER A 1 180 ? -7.026 9.372 14.234 1.00 89.56 180 SER A N 1
ATOM 1348 C CA . SER A 1 180 ? -7.080 9.271 12.767 1.00 89.56 180 SER A CA 1
ATOM 1349 C C . SER A 1 180 ? -6.749 7.853 12.287 1.00 89.56 180 SER A C 1
ATOM 1351 O O . SER A 1 180 ? -7.442 7.302 11.432 1.00 89.56 180 SER A O 1
ATOM 1353 N N . ALA A 1 181 ? -5.728 7.221 12.877 1.00 91.81 181 ALA A N 1
ATOM 1354 C CA . ALA A 1 181 ? -5.379 5.834 12.577 1.00 91.81 181 ALA A CA 1
ATOM 1355 C C . ALA A 1 181 ? -6.513 4.858 12.936 1.00 91.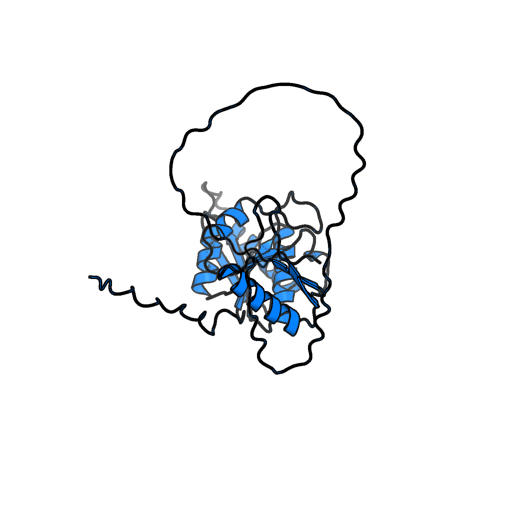81 181 ALA A C 1
ATOM 1357 O O . ALA A 1 181 ? -6.794 3.945 12.163 1.00 91.81 181 ALA A O 1
ATOM 1358 N N . LEU A 1 182 ? -7.184 5.064 14.076 1.00 94.44 182 LEU A N 1
ATOM 1359 C CA . LEU A 1 182 ? -8.339 4.269 14.498 1.00 94.44 182 LEU A CA 1
ATOM 1360 C C . LEU A 1 182 ? -9.513 4.412 13.524 1.00 94.44 182 LEU A C 1
ATOM 1362 O O . LEU A 1 182 ? -10.132 3.406 13.186 1.00 94.44 182 LEU A O 1
ATOM 1366 N N . ALA A 1 183 ? -9.790 5.625 13.040 1.00 91.31 183 ALA A N 1
ATOM 1367 C CA . ALA A 1 183 ? -10.834 5.858 12.045 1.00 91.31 183 ALA A CA 1
ATOM 1368 C C . ALA A 1 183 ? -10.554 5.085 10.744 1.00 91.31 183 ALA A C 1
ATOM 1370 O O . ALA A 1 183 ? -11.403 4.319 10.294 1.00 91.31 183 ALA A O 1
ATOM 1371 N N . ILE A 1 184 ? -9.338 5.203 10.196 1.00 91.56 184 ILE A N 1
ATOM 1372 C CA . ILE A 1 184 ? -8.924 4.471 8.986 1.00 91.56 184 ILE A CA 1
ATOM 1373 C C . ILE A 1 184 ? -8.991 2.954 9.208 1.00 91.56 184 ILE A C 1
ATOM 1375 O O . ILE A 1 184 ? -9.524 2.225 8.372 1.00 91.56 184 ILE A O 1
ATOM 1379 N N . ALA A 1 185 ? -8.476 2.466 10.340 1.00 93.56 185 ALA A N 1
ATOM 1380 C CA . ALA A 1 185 ? -8.512 1.046 10.678 1.00 93.56 185 ALA A CA 1
ATOM 1381 C C . ALA A 1 185 ? -9.953 0.523 10.782 1.00 93.56 185 ALA A C 1
ATOM 1383 O O . ALA A 1 185 ? -10.235 -0.570 10.296 1.00 93.56 185 ALA A O 1
ATOM 1384 N N . GLY A 1 186 ? -10.868 1.316 11.347 1.00 93.12 186 GLY A N 1
ATOM 1385 C CA . GLY A 1 186 ? -12.298 1.016 11.398 1.00 93.12 186 GLY A CA 1
ATOM 1386 C C . GLY A 1 186 ? -12.936 0.917 10.015 1.00 93.12 186 GLY A C 1
ATOM 1387 O O . GLY A 1 186 ? -13.636 -0.059 9.746 1.00 93.12 186 GLY A O 1
ATOM 1388 N N . THR A 1 187 ? -12.641 1.863 9.117 1.00 91.69 187 THR A N 1
ATOM 1389 C CA . THR A 1 187 ? -13.109 1.828 7.721 1.00 91.69 187 THR A CA 1
ATOM 1390 C C . THR A 1 187 ? -12.644 0.552 7.018 1.00 91.69 187 THR A C 1
ATOM 1392 O O . THR A 1 187 ? -13.460 -0.171 6.444 1.00 91.69 187 THR A O 1
ATOM 1395 N N . ILE A 1 188 ? -11.349 0.224 7.107 1.00 92.06 188 ILE A N 1
ATOM 1396 C CA . ILE A 1 188 ? -10.793 -0.980 6.471 1.00 92.06 188 ILE A CA 1
ATOM 1397 C C . ILE A 1 188 ? -11.394 -2.245 7.096 1.00 92.06 188 ILE A C 1
ATOM 1399 O O . ILE A 1 188 ? -11.774 -3.157 6.365 1.00 92.06 188 ILE A O 1
ATOM 1403 N N . ALA A 1 189 ? -11.511 -2.307 8.427 1.00 93.88 189 ALA A N 1
ATOM 1404 C CA . ALA A 1 189 ? -12.038 -3.477 9.126 1.00 93.88 189 ALA A CA 1
ATOM 1405 C C . ALA A 1 189 ? -13.501 -3.741 8.764 1.00 93.88 189 ALA A C 1
ATOM 1407 O O . ALA A 1 189 ? -13.853 -4.865 8.411 1.00 93.88 189 ALA A O 1
ATOM 1408 N N . SER A 1 190 ? -14.333 -2.697 8.776 1.00 92.00 190 SER A N 1
ATOM 1409 C CA . SER A 1 190 ? -15.740 -2.794 8.395 1.00 92.00 190 SER A CA 1
ATOM 1410 C C . SER A 1 190 ? -15.899 -3.249 6.946 1.00 92.00 190 SER A C 1
ATOM 1412 O O . SER A 1 190 ? -16.725 -4.112 6.668 1.00 92.00 190 SER A O 1
ATOM 1414 N N . ALA A 1 191 ? -15.100 -2.702 6.027 1.00 91.12 191 ALA A N 1
ATOM 1415 C CA . ALA A 1 191 ? -15.184 -3.043 4.612 1.00 91.12 191 ALA A CA 1
ATOM 1416 C C . ALA A 1 191 ? -14.643 -4.454 4.305 1.00 91.12 191 ALA A C 1
ATOM 1418 O O . ALA A 1 191 ? -15.138 -5.131 3.406 1.00 91.12 191 ALA A O 1
ATOM 1419 N N . ALA A 1 192 ? -13.653 -4.927 5.069 1.00 91.88 192 ALA A N 1
ATOM 1420 C CA . ALA A 1 192 ? -13.095 -6.272 4.936 1.00 91.88 192 ALA A CA 1
ATOM 1421 C C . ALA A 1 192 ? -13.889 -7.353 5.689 1.00 91.88 192 ALA A C 1
ATOM 1423 O O . ALA A 1 192 ? -13.648 -8.539 5.464 1.00 91.88 192 ALA A O 1
ATOM 1424 N N . GLY A 1 193 ? -14.782 -6.970 6.610 1.00 93.38 193 GLY A N 1
ATOM 1425 C CA . GLY A 1 193 ? -15.354 -7.896 7.592 1.00 93.38 193 GLY A CA 1
ATOM 1426 C C . GLY A 1 193 ? -14.306 -8.446 8.570 1.00 93.38 193 GLY A C 1
ATOM 1427 O O . GLY A 1 193 ? -14.417 -9.588 9.010 1.00 93.38 193 GLY A O 1
ATOM 1428 N N . ALA A 1 194 ? -13.266 -7.662 8.864 1.00 95.31 194 ALA A N 1
ATOM 1429 C CA . ALA A 1 194 ? -12.159 -8.041 9.737 1.00 95.31 194 ALA A CA 1
ATOM 1430 C C . ALA A 1 194 ? -12.442 -7.705 11.209 1.00 95.31 194 ALA A C 1
ATOM 1432 O O . ALA A 1 194 ? -13.192 -6.778 11.522 1.00 95.31 194 ALA A O 1
ATOM 1433 N N . GLU A 1 195 ? -11.781 -8.416 12.122 1.00 97.06 195 GLU A N 1
ATOM 1434 C CA . GLU A 1 195 ? -11.762 -8.058 13.540 1.00 97.06 195 GLU A CA 1
ATOM 1435 C C . GLU A 1 195 ? -10.829 -6.858 13.773 1.00 97.06 195 GLU A C 1
ATOM 1437 O O . GLU A 1 195 ? -9.715 -6.811 13.247 1.00 97.06 195 GLU A O 1
ATOM 1442 N N . LEU A 1 196 ? -11.289 -5.871 14.550 1.00 96.56 196 LEU A N 1
ATOM 1443 C CA . LEU A 1 196 ? -10.517 -4.676 14.898 1.00 96.56 196 LEU A CA 1
ATOM 1444 C C . LEU A 1 196 ? -10.049 -4.746 16.355 1.00 96.56 196 LEU A C 1
ATOM 1446 O O . LEU A 1 196 ? -10.861 -4.715 17.282 1.00 96.56 196 LEU A O 1
ATOM 1450 N N . HIS A 1 197 ? -8.733 -4.742 16.555 1.00 96.50 197 HIS A N 1
ATOM 1451 C CA . HIS A 1 197 ? -8.088 -4.717 17.863 1.00 96.50 197 HIS A CA 1
ATOM 1452 C C . HIS A 1 197 ? -7.485 -3.340 18.132 1.00 96.50 197 HIS A C 1
ATOM 1454 O O . HIS A 1 197 ? -6.614 -2.870 17.401 1.00 96.50 197 HIS A O 1
ATOM 1460 N N . VAL A 1 198 ? -7.914 -2.694 19.214 1.00 95.75 198 VAL A N 1
ATOM 1461 C CA . VAL A 1 198 ? -7.340 -1.418 19.658 1.00 95.75 198 VAL A CA 1
ATOM 1462 C C . VAL A 1 198 ? -6.334 -1.688 20.772 1.00 95.75 198 VAL A C 1
ATOM 1464 O O . VAL A 1 198 ? -6.693 -2.173 21.844 1.00 95.75 198 VAL A O 1
ATOM 1467 N N . CYS A 1 199 ? -5.071 -1.367 20.515 1.00 95.00 199 CYS A N 1
ATOM 1468 C CA . CYS A 1 199 ? -3.940 -1.665 21.383 1.00 95.00 199 CYS A CA 1
ATOM 1469 C C . CYS A 1 199 ? -3.376 -0.370 21.974 1.00 95.00 199 CYS A C 1
ATOM 1471 O O . CYS A 1 199 ? -2.925 0.500 21.237 1.00 95.00 199 CYS A O 1
ATOM 1473 N N . ALA A 1 200 ? -3.332 -0.255 23.298 1.00 90.50 200 ALA A N 1
ATOM 1474 C CA . ALA A 1 200 ? -2.657 0.845 23.985 1.00 90.50 200 ALA A CA 1
ATOM 1475 C C . ALA A 1 200 ? -1.472 0.300 24.788 1.00 90.50 200 ALA A C 1
ATOM 1477 O O . ALA A 1 200 ? -1.585 -0.743 25.434 1.00 90.50 200 ALA A O 1
ATOM 1478 N N . VAL A 1 201 ? -0.343 1.007 24.763 1.00 88.69 201 VAL A N 1
ATOM 1479 C CA . VAL A 1 201 ? 0.833 0.677 25.579 1.00 88.69 201 VAL A CA 1
ATOM 1480 C C . VAL A 1 201 ? 0.950 1.714 26.684 1.00 88.69 201 VAL A C 1
ATOM 1482 O O . VAL A 1 201 ? 0.911 2.913 26.422 1.00 88.69 201 VAL A O 1
ATOM 1485 N N . VAL A 1 202 ? 1.091 1.247 27.921 1.00 82.50 202 VAL A N 1
ATOM 1486 C CA . VAL A 1 202 ? 1.248 2.100 29.102 1.00 82.50 202 VAL A CA 1
ATOM 1487 C C . VAL A 1 202 ? 2.648 1.873 29.661 1.00 82.50 202 VAL A C 1
ATOM 1489 O O . VAL A 1 202 ? 3.023 0.725 29.891 1.00 82.50 202 VAL A O 1
ATOM 1492 N N . ASP A 1 203 ? 3.418 2.947 29.864 1.00 72.31 203 ASP A N 1
ATOM 1493 C CA . ASP A 1 203 ? 4.686 2.868 30.599 1.00 72.31 203 ASP A CA 1
ATOM 1494 C C . ASP A 1 203 ? 4.369 2.797 32.099 1.00 72.31 203 ASP A C 1
ATOM 1496 O O . ASP A 1 203 ? 3.742 3.696 32.663 1.00 72.31 203 ASP A O 1
ATOM 1500 N N . ASP A 1 204 ? 4.779 1.706 32.736 1.00 68.19 204 ASP A N 1
ATOM 1501 C CA . ASP A 1 204 ? 4.576 1.423 34.156 1.00 68.19 204 ASP A CA 1
ATOM 1502 C C . ASP A 1 204 ? 5.489 2.250 35.076 1.00 68.19 204 ASP A C 1
ATOM 1504 O O . ASP A 1 204 ? 5.311 2.243 36.294 1.00 68.19 204 ASP A O 1
ATOM 1508 N N . ARG A 1 205 ? 6.424 3.026 34.512 1.00 67.56 205 ARG A N 1
ATOM 1509 C CA . ARG A 1 205 ? 7.319 3.923 35.260 1.00 67.56 205 ARG A CA 1
ATOM 1510 C C . ARG A 1 205 ? 6.710 5.288 35.578 1.00 67.56 205 ARG A C 1
ATOM 1512 O O . ARG A 1 205 ? 7.352 6.081 36.262 1.00 67.56 205 ARG A O 1
ATOM 1519 N N . HIS A 1 206 ? 5.483 5.562 35.130 1.00 50.94 206 HIS A N 1
ATOM 1520 C CA . HIS A 1 206 ? 4.747 6.778 35.478 1.00 50.94 206 HIS A CA 1
ATOM 1521 C C . HIS A 1 206 ? 3.461 6.424 36.245 1.00 50.94 206 HIS A C 1
ATOM 1523 O O . HIS A 1 206 ? 2.681 5.590 35.778 1.00 50.94 206 HIS A O 1
ATOM 1529 N N . PRO A 1 207 ? 3.210 7.031 37.423 1.00 46.91 207 PRO A N 1
ATOM 1530 C CA . PRO A 1 207 ? 2.010 6.750 38.200 1.00 46.91 207 PRO A CA 1
ATOM 1531 C C . PRO A 1 207 ? 0.749 7.065 37.388 1.00 46.91 207 PRO A C 1
ATOM 1533 O O . PRO A 1 207 ? 0.698 8.033 36.629 1.00 46.91 207 PRO A O 1
ATOM 1536 N N . ARG A 1 208 ? -0.281 6.229 37.562 1.00 48.97 208 ARG A N 1
ATOM 1537 C CA . ARG A 1 208 ? -1.566 6.332 36.862 1.00 48.97 208 ARG A CA 1
ATOM 1538 C C . ARG A 1 208 ? -2.250 7.656 37.207 1.00 48.97 208 ARG A C 1
ATOM 1540 O O . ARG A 1 208 ? -2.982 7.732 38.190 1.00 48.97 208 ARG A O 1
ATOM 1547 N N . ILE A 1 209 ? -2.090 8.679 36.374 1.00 47.50 209 ILE A N 1
ATOM 1548 C CA . ILE A 1 209 ? -3.080 9.753 36.320 1.00 47.50 209 ILE A CA 1
ATOM 1549 C C . ILE A 1 209 ? -4.264 9.156 35.563 1.00 47.50 209 ILE A C 1
ATOM 1551 O O . ILE A 1 209 ? -4.165 8.840 34.379 1.00 47.50 209 ILE A O 1
ATOM 1555 N N . ALA A 1 210 ? -5.348 8.883 36.285 1.00 43.22 210 ALA A N 1
ATOM 1556 C CA . ALA A 1 210 ? -6.551 8.272 35.746 1.00 43.22 210 ALA A CA 1
ATOM 1557 C C . ALA A 1 210 ? -7.143 9.156 34.638 1.00 43.22 210 ALA A C 1
ATOM 1559 O O . ALA A 1 210 ? -7.868 10.110 34.909 1.00 43.22 210 ALA A O 1
ATOM 1560 N N . LEU A 1 211 ? -6.838 8.839 33.379 1.00 45.69 211 LEU A N 1
ATOM 1561 C CA . LEU A 1 211 ? -7.502 9.453 32.240 1.00 45.69 211 LEU A CA 1
ATOM 1562 C C . LEU A 1 211 ? -8.914 8.858 32.156 1.00 45.69 211 LEU A C 1
ATOM 1564 O O . LEU A 1 211 ? -9.120 7.770 31.618 1.00 45.69 211 LEU A O 1
ATOM 1568 N N . GLN A 1 212 ? -9.896 9.545 32.741 1.00 38.50 212 GLN A N 1
ATOM 1569 C CA . GLN A 1 212 ? -11.308 9.271 32.484 1.00 38.50 212 GLN A CA 1
ATOM 1570 C C . GLN A 1 212 ? -11.630 9.671 31.039 1.00 38.50 212 GLN A C 1
ATOM 1572 O O . GLN A 1 212 ? -12.106 10.771 30.772 1.00 38.50 212 GLN A O 1
ATOM 1577 N N . ALA A 1 213 ? -11.370 8.780 30.086 1.00 39.50 213 ALA A N 1
ATOM 1578 C CA . ALA A 1 213 ? -11.905 8.917 28.740 1.00 39.50 213 ALA A CA 1
ATOM 1579 C C . ALA A 1 213 ? -13.372 8.457 28.752 1.00 39.50 213 ALA A C 1
ATOM 1581 O O . ALA A 1 213 ? -13.666 7.262 28.708 1.00 39.50 213 ALA A O 1
ATOM 1582 N N . LYS A 1 214 ? -14.313 9.406 28.829 1.00 30.00 214 LYS A N 1
ATOM 1583 C CA . LYS A 1 214 ? -15.708 9.155 28.442 1.00 30.00 214 LYS A CA 1
ATOM 1584 C C . LYS A 1 214 ? -15.739 8.948 26.926 1.00 30.00 214 LYS A C 1
ATOM 1586 O O . LYS A 1 214 ? -15.774 9.910 26.169 1.00 30.00 214 LYS A O 1
ATOM 1591 N N . ALA A 1 215 ? -15.717 7.695 26.485 1.00 34.97 215 ALA A N 1
ATOM 1592 C CA . ALA A 1 215 ? -16.117 7.351 25.129 1.00 34.97 215 ALA A CA 1
ATOM 1593 C C . ALA A 1 215 ? -17.648 7.429 25.057 1.00 34.97 215 ALA A C 1
ATOM 1595 O O . ALA A 1 215 ? -18.348 6.525 25.514 1.00 34.97 215 ALA A O 1
ATOM 1596 N N . THR A 1 216 ? -18.175 8.529 24.524 1.00 32.31 216 THR A N 1
ATOM 1597 C CA . THR A 1 216 ? -19.582 8.610 24.125 1.00 32.31 216 THR A CA 1
ATOM 1598 C C . THR A 1 216 ? -19.740 7.759 22.867 1.00 32.31 216 THR A C 1
ATOM 1600 O O . THR A 1 216 ? -19.519 8.228 21.755 1.00 32.31 216 THR A O 1
ATOM 1603 N N . LEU A 1 217 ? -20.053 6.474 23.040 1.00 43.00 217 LEU A N 1
ATOM 1604 C CA . LEU A 1 217 ? -20.523 5.630 21.947 1.00 43.00 217 LEU A CA 1
ATOM 1605 C C . LEU A 1 217 ? -21.897 6.160 21.525 1.00 43.00 217 LEU A C 1
ATOM 1607 O O . LEU A 1 217 ? -22.871 6.036 22.267 1.00 43.00 217 LEU A O 1
ATOM 1611 N N . GLY A 1 218 ? -21.962 6.791 20.353 1.00 28.3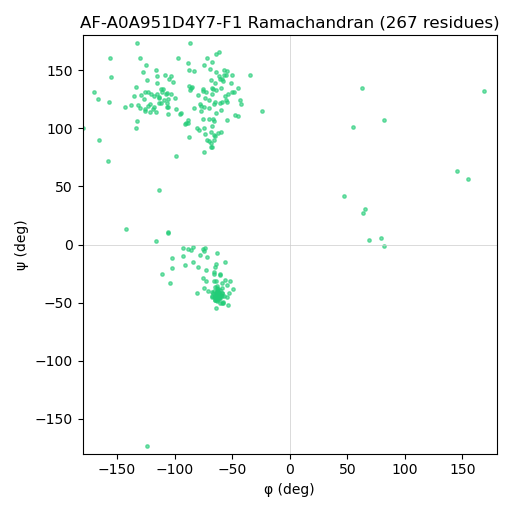8 218 GLY A N 1
ATOM 1612 C CA . GLY A 1 218 ? -23.225 7.069 19.681 1.00 28.38 218 GLY A CA 1
ATOM 1613 C C . GLY A 1 218 ? -23.933 5.748 19.391 1.00 28.38 218 GLY A C 1
ATOM 1614 O O . GLY A 1 218 ? -23.370 4.856 18.759 1.00 28.38 218 GLY A O 1
ATOM 1615 N N . ASN A 1 219 ? -25.149 5.603 19.914 1.00 31.56 219 ASN A N 1
ATOM 1616 C CA . ASN A 1 219 ? -25.990 4.429 19.718 1.00 31.56 219 ASN A CA 1
ATOM 1617 C C . ASN A 1 219 ? -26.268 4.202 18.229 1.00 31.56 219 ASN A C 1
ATOM 1619 O O . ASN A 1 219 ? -26.874 5.056 17.589 1.00 31.56 219 ASN A O 1
ATOM 1623 N N . GLY A 1 220 ? -25.921 3.021 17.711 1.00 31.78 220 GLY A N 1
ATOM 1624 C CA . GLY A 1 220 ? -26.438 2.588 16.414 1.00 31.78 220 GLY A CA 1
ATOM 1625 C C . GLY A 1 220 ? -25.589 1.580 15.656 1.00 31.78 220 GLY A C 1
ATOM 1626 O O . GLY A 1 220 ? -25.207 1.859 14.532 1.00 31.78 220 GLY A O 1
ATOM 1627 N N . THR A 1 221 ? -25.276 0.431 16.257 1.00 31.12 221 THR A N 1
ATOM 1628 C CA . THR A 1 221 ? -25.194 -0.909 15.627 1.00 31.12 221 THR A CA 1
ATOM 1629 C C . THR A 1 221 ? -24.534 -1.861 16.623 1.00 31.12 221 THR A C 1
ATOM 1631 O O . THR A 1 221 ? -23.544 -1.541 17.274 1.00 31.12 221 THR A O 1
ATOM 1634 N N . LYS A 1 222 ? -25.141 -3.033 16.814 1.00 29.42 222 LYS A N 1
ATOM 1635 C CA . LYS A 1 222 ? -24.674 -4.065 17.745 1.00 29.42 222 LYS A CA 1
ATOM 1636 C C . LYS A 1 222 ? -23.440 -4.768 17.164 1.00 29.42 222 LYS A C 1
ATOM 1638 O O . LYS A 1 222 ? -23.563 -5.862 16.629 1.00 29.42 222 LYS A O 1
ATOM 1643 N N . SER A 1 223 ? -22.262 -4.164 17.267 1.00 29.55 223 SER A N 1
ATOM 1644 C CA . SER A 1 223 ? -20.987 -4.861 17.077 1.00 29.55 223 SER A CA 1
ATOM 1645 C C . SER A 1 223 ? -20.479 -5.317 18.444 1.00 29.55 223 SER A C 1
ATOM 1647 O O . SER A 1 223 ? -20.190 -4.528 19.343 1.00 29.55 223 SER A O 1
ATOM 1649 N N . SER A 1 224 ? -20.451 -6.633 18.639 1.00 29.39 224 SER A N 1
ATOM 1650 C CA . SER A 1 224 ? -19.961 -7.278 19.852 1.00 29.39 224 SER A CA 1
ATOM 1651 C C . SER A 1 224 ? -18.452 -7.071 19.983 1.00 29.39 224 SER A C 1
ATOM 1653 O O . SER A 1 224 ? -17.663 -7.930 19.598 1.00 29.39 224 SER A O 1
ATOM 1655 N N . ALA A 1 225 ? -18.049 -5.928 20.536 1.00 29.98 225 ALA A N 1
ATOM 1656 C CA . ALA A 1 225 ? -16.689 -5.686 20.986 1.00 29.98 225 ALA A CA 1
ATOM 1657 C C . ALA A 1 225 ? -16.392 -6.628 22.162 1.00 29.98 225 ALA A C 1
ATOM 1659 O O . ALA A 1 225 ? -16.718 -6.342 23.320 1.00 29.98 225 ALA A O 1
ATOM 1660 N N . ARG A 1 226 ? -15.802 -7.792 21.871 1.00 29.52 226 ARG A N 1
ATOM 1661 C CA . ARG A 1 226 ? -15.198 -8.630 22.904 1.00 29.52 226 ARG A CA 1
ATOM 1662 C C . ARG A 1 226 ? -14.017 -7.850 23.471 1.00 29.52 226 ARG A C 1
ATOM 1664 O O . ARG A 1 226 ? -12.986 -7.686 22.831 1.00 29.52 226 ARG A O 1
ATOM 1671 N N . ARG A 1 227 ? -14.191 -7.333 24.688 1.00 28.17 227 ARG A N 1
ATOM 1672 C CA . ARG A 1 227 ? -13.100 -6.807 25.510 1.00 28.17 227 ARG A CA 1
ATOM 1673 C C . ARG A 1 227 ? -12.182 -7.966 25.884 1.00 28.17 227 ARG A C 1
ATOM 1675 O O . ARG A 1 227 ? -12.380 -8.609 26.909 1.00 28.17 227 ARG A O 1
ATOM 1682 N N . SER A 1 228 ? -11.182 -8.221 25.053 1.00 28.30 228 SER A N 1
A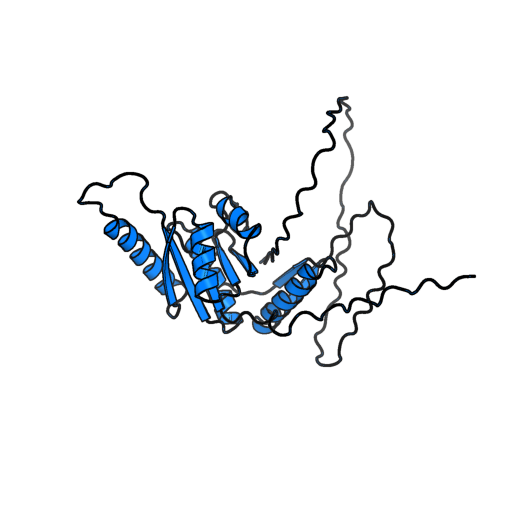TOM 1683 C CA . SER A 1 228 ? -10.026 -9.018 25.443 1.00 28.30 228 SER A CA 1
ATOM 1684 C C . SER A 1 228 ? -9.006 -8.083 26.078 1.00 28.30 228 SER A C 1
ATOM 1686 O O . SER A 1 228 ? -8.188 -7.462 25.407 1.00 28.30 228 SER A O 1
ATOM 1688 N N . THR A 1 229 ? -9.081 -7.957 27.402 1.00 29.77 229 THR A N 1
ATOM 1689 C CA . THR A 1 229 ? -8.006 -7.388 28.215 1.00 29.77 229 THR A CA 1
ATOM 1690 C C . THR A 1 229 ? -6.842 -8.377 28.179 1.00 29.77 229 THR A C 1
ATOM 1692 O O . THR A 1 229 ? -6.757 -9.271 29.019 1.00 29.77 229 THR A O 1
ATOM 1695 N N . ALA A 1 230 ? -5.965 -8.274 27.180 1.00 28.78 230 ALA A N 1
ATOM 1696 C CA . ALA A 1 230 ? -4.717 -9.025 27.176 1.00 28.78 230 ALA A CA 1
ATOM 1697 C C . ALA A 1 230 ? -3.800 -8.442 28.261 1.00 28.78 230 ALA A C 1
ATOM 1699 O O . ALA A 1 230 ? -3.044 -7.496 28.042 1.00 28.78 230 ALA A O 1
ATOM 1700 N N . LEU A 1 231 ? -3.941 -8.987 29.472 1.00 31.38 231 LEU A N 1
ATOM 1701 C CA . LEU A 1 231 ? -2.973 -8.847 30.546 1.00 31.38 231 LEU A CA 1
ATOM 1702 C C . LEU A 1 231 ? -1.613 -9.389 30.086 1.00 31.38 231 LEU A C 1
ATOM 1704 O O . LEU A 1 231 ? -1.515 -10.437 29.452 1.00 31.38 231 LEU A O 1
ATOM 1708 N N . VAL A 1 232 ? -0.578 -8.662 30.494 1.00 31.73 232 VAL A N 1
ATOM 1709 C CA . VAL A 1 232 ? 0.836 -9.036 30.589 1.00 31.73 232 VAL A CA 1
ATOM 1710 C C . VAL A 1 232 ? 1.054 -10.551 30.727 1.00 31.73 232 VAL A C 1
ATOM 1712 O O . VAL A 1 232 ? 0.747 -11.136 31.762 1.00 31.73 232 VAL A O 1
ATOM 1715 N N . ALA A 1 233 ? 1.688 -11.173 29.731 1.00 26.31 233 ALA A N 1
ATOM 1716 C CA . ALA A 1 233 ? 2.344 -12.468 29.895 1.00 26.31 233 ALA A CA 1
ATOM 1717 C C . ALA A 1 233 ? 3.849 -12.246 30.094 1.00 26.31 233 ALA A C 1
ATOM 1719 O O . ALA A 1 233 ? 4.666 -12.443 29.198 1.00 26.31 233 ALA A O 1
ATOM 1720 N N . GLY A 1 234 ? 4.211 -11.810 31.300 1.00 22.30 234 GLY A N 1
ATOM 1721 C CA . GLY A 1 234 ? 5.555 -11.996 31.821 1.00 22.30 234 GLY A CA 1
ATOM 1722 C C . GLY A 1 234 ? 5.700 -13.434 32.316 1.00 22.30 234 GLY A C 1
ATOM 1723 O O . GLY A 1 234 ? 4.981 -13.857 33.218 1.00 22.30 234 GLY A O 1
ATOM 1724 N N . ARG A 1 235 ? 6.651 -14.185 31.759 1.00 23.56 235 ARG A N 1
ATOM 1725 C CA . ARG A 1 235 ? 7.269 -15.330 32.437 1.00 23.56 235 ARG A CA 1
ATOM 1726 C C . ARG A 1 235 ? 8.778 -15.234 32.264 1.00 23.56 235 ARG A C 1
ATOM 1728 O O . ARG A 1 235 ? 9.321 -15.595 31.228 1.00 23.56 235 ARG A O 1
ATOM 1735 N N . ALA A 1 236 ? 9.436 -14.752 33.310 1.00 23.95 236 ALA A N 1
ATOM 1736 C CA . ALA A 1 236 ? 10.833 -15.039 33.592 1.00 23.95 236 ALA A CA 1
ATOM 1737 C C . ALA A 1 236 ? 10.891 -15.972 34.811 1.00 23.95 236 ALA A C 1
ATOM 1739 O O . ALA A 1 236 ? 10.113 -15.783 35.748 1.00 23.95 236 ALA A O 1
ATOM 1740 N N . PRO A 1 237 ? 11.861 -16.896 34.864 1.00 25.95 237 PRO A N 1
ATOM 1741 C CA . PRO A 1 237 ? 12.547 -17.202 36.103 1.00 25.95 237 PRO A CA 1
ATOM 1742 C C . PRO A 1 237 ? 13.980 -16.670 36.033 1.00 25.95 237 PRO A C 1
ATOM 1744 O O . PRO A 1 237 ? 14.764 -16.994 35.143 1.00 25.95 237 PRO A O 1
ATOM 1747 N N . LEU A 1 238 ? 14.306 -15.840 37.019 1.00 28.50 238 LEU A N 1
ATOM 1748 C CA . LEU A 1 238 ? 15.649 -15.384 37.341 1.00 28.50 238 LEU A CA 1
ATOM 1749 C C . LEU A 1 238 ? 16.496 -16.557 37.858 1.00 28.50 238 LEU A C 1
ATOM 1751 O O . LEU A 1 238 ? 16.113 -17.201 38.833 1.00 28.50 238 LEU A O 1
ATOM 1755 N N . ARG A 1 239 ? 17.696 -16.751 37.300 1.00 26.23 239 ARG A N 1
ATOM 1756 C CA . ARG A 1 239 ? 18.900 -17.151 38.056 1.00 26.23 239 ARG A CA 1
ATOM 1757 C C . ARG A 1 239 ? 20.148 -16.958 37.198 1.00 26.23 239 ARG A C 1
ATOM 1759 O O . ARG A 1 239 ? 20.238 -17.518 36.115 1.00 26.23 239 ARG A O 1
ATOM 1766 N N . GLY A 1 240 ? 21.123 -16.205 37.712 1.00 24.09 240 GLY A N 1
ATOM 1767 C CA . GLY A 1 240 ? 22.461 -16.134 37.113 1.00 24.09 240 GLY A CA 1
ATOM 1768 C C . GLY A 1 240 ? 23.153 -14.778 37.213 1.00 24.09 240 GLY A C 1
ATOM 1769 O O . GLY A 1 240 ? 23.431 -14.143 36.209 1.00 24.09 240 GLY A O 1
ATOM 1770 N N . ARG A 1 241 ? 23.428 -14.348 38.443 1.00 24.95 241 ARG A N 1
ATOM 1771 C CA . ARG A 1 241 ? 24.319 -13.247 38.834 1.00 24.95 241 ARG A CA 1
ATOM 1772 C C . ARG A 1 241 ? 25.656 -13.271 38.066 1.00 24.95 241 ARG A C 1
ATOM 1774 O O . ARG A 1 241 ? 26.315 -14.307 38.075 1.00 24.95 241 ARG A O 1
ATOM 1781 N N . ARG A 1 242 ? 26.116 -12.119 37.562 1.00 25.28 242 ARG A N 1
ATOM 1782 C CA . ARG A 1 242 ? 27.473 -11.580 37.811 1.00 25.28 242 ARG A CA 1
ATOM 1783 C C . ARG A 1 242 ? 27.608 -10.147 37.299 1.00 25.28 242 ARG A C 1
ATOM 1785 O O . ARG A 1 242 ? 27.230 -9.828 36.179 1.00 25.28 242 ARG A O 1
ATOM 1792 N N . GLU A 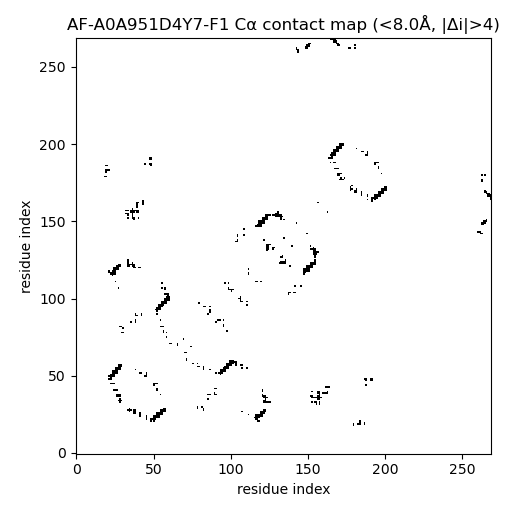1 243 ? 28.148 -9.311 38.180 1.00 26.92 243 GLU A N 1
ATOM 1793 C CA . GLU A 1 243 ? 28.552 -7.931 37.950 1.00 26.92 243 GLU A CA 1
ATOM 1794 C C . GLU A 1 243 ? 29.524 -7.777 36.779 1.00 26.92 243 GLU A C 1
ATOM 1796 O O . GLU A 1 243 ? 30.416 -8.607 36.599 1.00 26.92 243 GLU A O 1
ATOM 1801 N N . ARG A 1 244 ? 29.455 -6.620 36.107 1.00 25.30 244 ARG A N 1
ATOM 1802 C CA . ARG A 1 244 ? 30.641 -5.782 35.884 1.00 25.30 244 ARG A CA 1
ATOM 1803 C C . ARG A 1 244 ? 30.263 -4.316 35.625 1.00 25.30 244 ARG A C 1
ATOM 1805 O O . ARG A 1 244 ? 29.493 -3.969 34.742 1.00 25.30 244 ARG A O 1
ATOM 1812 N N . THR A 1 245 ? 30.838 -3.510 36.502 1.00 24.30 245 THR A N 1
ATOM 1813 C CA . THR A 1 245 ? 31.051 -2.062 36.614 1.00 24.30 245 THR A CA 1
ATOM 1814 C C . THR A 1 245 ? 31.306 -1.225 35.352 1.00 24.30 245 THR A C 1
ATOM 1816 O O . THR A 1 245 ? 32.123 -1.625 34.532 1.00 24.30 245 THR A O 1
ATOM 1819 N N . ARG A 1 246 ? 30.776 0.020 35.428 1.00 23.25 246 ARG A N 1
ATOM 1820 C CA . ARG A 1 246 ? 31.284 1.355 34.981 1.00 23.25 246 ARG A CA 1
ATOM 1821 C C . ARG A 1 246 ? 31.504 1.543 33.463 1.00 23.25 246 ARG A C 1
ATOM 1823 O O . ARG A 1 246 ? 32.050 0.674 32.815 1.00 23.25 246 ARG A O 1
ATOM 1830 N N . THR A 1 247 ? 31.099 2.642 32.820 1.00 23.72 247 THR A N 1
ATOM 1831 C CA . THR A 1 247 ? 31.231 4.083 33.151 1.00 23.72 247 THR A CA 1
ATOM 1832 C C . THR A 1 247 ? 30.133 4.930 32.465 1.00 23.72 247 THR A C 1
ATOM 1834 O O . THR A 1 247 ? 29.558 4.490 31.471 1.00 23.72 247 THR A O 1
ATOM 1837 N N . PRO A 1 248 ? 29.850 6.159 32.945 1.00 23.55 248 PRO A N 1
ATOM 1838 C CA . PRO A 1 248 ? 28.889 7.063 32.320 1.00 23.55 248 PRO A CA 1
ATOM 1839 C C . PRO A 1 248 ? 29.555 7.887 31.208 1.00 23.55 248 PRO A C 1
ATOM 1841 O O . PRO A 1 248 ? 30.621 8.464 31.415 1.00 23.55 248 PRO A O 1
ATOM 1844 N N . VAL A 1 249 ? 28.905 7.996 30.049 1.00 23.48 249 VAL A N 1
ATOM 1845 C CA . VAL A 1 249 ? 29.222 9.036 29.061 1.00 23.48 249 VAL A CA 1
ATOM 1846 C C . VAL A 1 249 ? 28.105 10.065 29.114 1.00 23.48 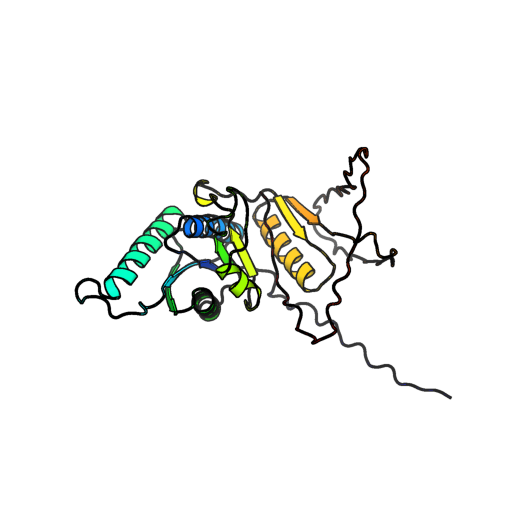249 VAL A C 1
ATOM 1848 O O . VAL A 1 249 ? 26.957 9.783 28.777 1.00 23.48 249 VAL A O 1
ATOM 1851 N N . SER A 1 250 ? 28.451 11.259 29.589 1.00 22.62 250 SER A N 1
ATOM 1852 C CA . SER A 1 250 ? 27.599 12.438 29.528 1.00 22.62 250 SER A CA 1
ATOM 1853 C C . SER A 1 250 ? 27.384 12.839 28.068 1.00 22.62 250 SER A C 1
ATOM 1855 O O . SER A 1 250 ? 28.352 13.148 27.372 1.00 22.62 250 SER A O 1
ATOM 1857 N N . CYS A 1 251 ? 26.133 12.908 27.616 1.00 23.83 251 CYS A N 1
ATOM 1858 C CA . CYS A 1 251 ? 25.787 13.668 26.419 1.00 23.83 251 CYS A CA 1
ATOM 1859 C C . CYS A 1 251 ? 25.079 14.954 26.833 1.00 23.83 251 CYS A C 1
ATOM 1861 O O . CYS A 1 251 ? 24.033 14.947 27.479 1.00 23.83 251 CYS A O 1
ATOM 1863 N N . ALA A 1 252 ? 25.733 16.050 26.468 1.00 24.80 252 ALA A N 1
ATOM 1864 C CA . ALA A 1 252 ? 25.350 17.421 26.703 1.00 24.80 252 ALA A CA 1
ATOM 1865 C C . ALA A 1 252 ? 23.951 17.753 26.166 1.00 24.80 252 ALA A C 1
ATOM 1867 O O . ALA A 1 252 ? 23.530 17.297 25.101 1.00 24.80 252 ALA A O 1
ATOM 1868 N N . ALA A 1 253 ? 23.278 18.633 26.904 1.00 29.22 253 ALA A N 1
ATOM 1869 C CA . ALA A 1 253 ? 22.128 19.384 26.442 1.00 29.22 253 ALA A CA 1
ATOM 1870 C C . ALA A 1 253 ? 22.465 20.128 25.139 1.00 29.22 253 ALA A C 1
ATOM 1872 O O . ALA A 1 253 ? 23.453 20.857 25.061 1.00 29.22 253 ALA A O 1
ATOM 1873 N N . GLY A 1 254 ? 21.624 19.973 24.116 1.00 24.33 254 GLY A N 1
ATOM 1874 C CA . GLY A 1 254 ? 21.816 20.691 22.864 1.00 24.33 254 GLY A CA 1
ATOM 1875 C C . GLY A 1 254 ? 20.760 20.397 21.808 1.00 24.33 254 GLY A C 1
ATOM 1876 O O . GLY A 1 254 ? 20.890 19.450 21.048 1.00 24.33 254 GLY A O 1
ATOM 1877 N N . ARG A 1 255 ? 19.807 21.330 21.698 1.00 25.33 255 ARG A N 1
ATOM 1878 C CA . ARG A 1 255 ? 18.909 21.596 20.556 1.00 25.33 255 ARG A CA 1
ATOM 1879 C C . ARG A 1 255 ? 17.666 20.710 20.423 1.00 25.33 255 ARG A C 1
ATOM 1881 O O . ARG A 1 255 ? 17.684 19.581 19.946 1.00 25.33 255 ARG A O 1
ATOM 1888 N N . ARG A 1 256 ? 16.538 21.359 20.736 1.00 30.08 256 ARG A N 1
ATOM 1889 C CA . ARG A 1 256 ? 15.186 21.036 20.271 1.00 30.08 256 ARG A CA 1
ATOM 1890 C C . ARG A 1 256 ? 15.220 20.748 18.767 1.00 30.08 256 ARG A C 1
ATOM 1892 O O . ARG A 1 256 ? 15.414 21.661 17.969 1.00 30.08 256 ARG A O 1
ATOM 1899 N N . THR A 1 257 ? 15.003 19.499 18.384 1.00 24.70 257 THR A N 1
ATOM 1900 C CA . THR A 1 257 ? 14.633 19.126 17.017 1.00 24.70 257 THR A CA 1
ATOM 1901 C C . THR A 1 257 ? 13.233 18.535 17.062 1.00 24.70 257 THR A C 1
ATOM 1903 O O . THR A 1 257 ? 12.898 17.738 17.936 1.00 24.70 257 THR A O 1
ATOM 1906 N N . ARG A 1 258 ? 12.373 19.057 16.183 1.00 26.83 258 ARG A N 1
ATOM 1907 C CA . ARG A 1 258 ? 10.940 18.768 16.116 1.00 26.83 258 ARG A CA 1
ATOM 1908 C C . ARG A 1 258 ? 10.726 17.262 15.970 1.00 26.83 258 ARG A C 1
ATOM 1910 O O . ARG A 1 258 ? 11.311 16.634 15.091 1.00 26.83 258 ARG A O 1
ATOM 1917 N N . CYS A 1 259 ? 9.888 16.714 16.844 1.00 24.80 259 CYS A N 1
ATOM 1918 C CA . CYS A 1 259 ? 9.473 15.321 16.812 1.00 24.80 259 CYS A CA 1
ATOM 1919 C C . CYS A 1 259 ? 8.781 15.047 15.467 1.00 24.80 259 CYS A C 1
ATOM 1921 O O . CYS A 1 259 ? 7.760 15.662 15.156 1.00 24.80 259 CYS A O 1
ATOM 1923 N N . CYS A 1 260 ? 9.378 14.183 14.645 1.00 27.17 260 CYS A N 1
ATOM 1924 C CA . CYS A 1 260 ? 8.793 13.735 13.387 1.00 27.17 260 CYS A CA 1
ATOM 1925 C C . CYS A 1 260 ? 7.561 12.879 13.701 1.00 27.17 260 CYS A C 1
ATOM 1927 O O . CYS A 1 260 ? 7.690 11.720 14.089 1.00 27.17 260 CYS A O 1
ATOM 1929 N N . ARG A 1 261 ? 6.374 13.472 13.542 1.00 32.72 261 ARG A N 1
ATOM 1930 C CA . ARG A 1 261 ? 5.074 12.794 13.549 1.00 32.72 261 ARG A CA 1
ATOM 1931 C C . ARG A 1 261 ? 5.023 11.833 12.366 1.00 32.72 261 ARG A C 1
ATOM 1933 O O . ARG A 1 261 ? 5.067 12.274 11.226 1.00 32.72 261 ARG A O 1
ATOM 1940 N N . CYS A 1 262 ? 4.980 10.534 12.640 1.00 31.81 262 CYS A N 1
ATOM 1941 C CA . CYS A 1 262 ? 4.854 9.495 11.622 1.00 31.81 262 CYS A CA 1
ATOM 1942 C C . CYS A 1 262 ? 3.655 8.616 11.978 1.00 31.81 262 CYS A C 1
ATOM 1944 O O . CYS A 1 262 ? 3.680 7.918 12.990 1.00 31.81 262 CYS A O 1
ATOM 1946 N N . GLN A 1 263 ? 2.624 8.629 11.135 1.00 34.66 263 GLN A N 1
ATOM 1947 C CA . GLN A 1 263 ? 1.588 7.603 11.143 1.00 34.66 263 GLN A CA 1
ATOM 1948 C C . GLN A 1 263 ? 2.212 6.304 10.623 1.00 34.66 263 GLN A C 1
ATOM 1950 O O . GLN A 1 263 ? 2.795 6.267 9.540 1.00 34.66 263 GLN A O 1
ATOM 1955 N N . SER A 1 264 ? 2.120 5.234 11.406 1.00 30.88 264 SER A N 1
ATOM 1956 C CA . SER A 1 264 ? 2.443 3.888 10.939 1.00 30.88 264 SER A CA 1
ATOM 1957 C C . SER A 1 264 ? 1.325 2.956 11.374 1.00 30.88 264 SER A C 1
ATOM 1959 O O . SER A 1 264 ? 1.177 2.648 12.552 1.00 30.88 264 SER A O 1
ATOM 1961 N N . VAL A 1 265 ? 0.504 2.545 10.409 1.00 32.78 265 VAL A N 1
ATOM 1962 C CA . VAL A 1 265 ? -0.478 1.476 10.591 1.00 32.78 265 VAL A CA 1
ATOM 1963 C C . VAL A 1 265 ? 0.232 0.185 10.205 1.00 32.78 265 VAL A C 1
ATOM 1965 O O . VAL A 1 265 ? 0.520 -0.062 9.034 1.00 32.78 265 VAL A O 1
ATOM 1968 N N . SER A 1 266 ? 0.602 -0.601 11.211 1.00 29.12 266 SER A N 1
ATOM 1969 C CA . SER A 1 266 ? 1.187 -1.923 11.008 1.00 29.12 266 SER A CA 1
ATOM 1970 C C . SER A 1 266 ? 0.043 -2.928 10.936 1.00 29.12 266 SER A C 1
ATOM 1972 O O . SER A 1 266 ? -0.558 -3.249 11.956 1.00 29.12 266 SER A O 1
ATOM 1974 N N . ILE A 1 267 ? -0.281 -3.401 9.733 1.00 28.62 267 ILE A N 1
ATOM 1975 C CA . ILE A 1 267 ? -1.234 -4.499 9.545 1.00 28.62 267 ILE A CA 1
ATOM 1976 C C . ILE A 1 267 ? -0.461 -5.793 9.812 1.00 28.62 267 ILE A C 1
ATOM 1978 O O . ILE A 1 267 ? 0.327 -6.239 8.976 1.00 28.62 267 ILE A O 1
ATOM 1982 N N . CYS A 1 268 ? -0.626 -6.355 11.007 1.00 23.98 268 CYS A N 1
ATOM 1983 C CA . CYS A 1 268 ? -0.186 -7.716 11.300 1.00 23.98 268 CYS A CA 1
ATOM 1984 C C . CYS A 1 268 ? -1.232 -8.690 10.743 1.00 23.98 268 CYS A C 1
ATOM 1986 O O . CYS A 1 268 ? -2.422 -8.501 10.968 1.00 23.98 268 CYS A O 1
ATOM 1988 N N . SER A 1 269 ? -0.779 -9.675 9.964 1.00 27.48 269 SER A N 1
ATOM 1989 C CA . SER A 1 269 ? -1.576 -10.816 9.485 1.00 27.48 269 SER A CA 1
ATOM 1990 C C . SER A 1 269 ? -1.327 -12.050 10.333 1.00 27.48 269 SER A C 1
ATOM 1992 O O . SER A 1 269 ? -0.203 -12.138 10.882 1.00 27.48 269 SER A O 1
#

Sequence (269 aa):
MLANRPASAANVEAASPDASTITRVAVGVDDFPEGRDAAALGAALARVMGAELMLATVHSPPLVPLPPDMGWRSVREGSQVRLRAVRRLFAPDARTVTETDYSVARGLHRVVRQHHSELLVVGSSRHGPEGRVRIGKRTRQLLCHFECALAVAPRGNHSRPTVTLREIAVGYDGSPESASALAIAGTIASAAGAELHVCAVVDDRHPRIALQAKATLGNGTKSSARRSTALVAGRAPLRGRRERTRTPVSCAAGRRTRCCRCQSVSICS

Nearest PDB structures (foldseek):
  4wny-assembly1_A-2  TM=7.884E-01  e=2.198E-06  Burkholderia pseudomallei 1710b
  6hcd-assembly1_A  TM=6.842E-01  e=1.711E-06  Archaeoglobus fulgidus
  3cis-assembly4_H  TM=7.146E-01  e=1.607E-06  Mycobacterium tuberculosis
  2pfs-assembly1_A-2  TM=7.917E-01  e=2.872E-05  Nitrosomonas europaea ATCC 19718
  4r2j-assembly1_A-2  TM=7.285E-01  e=1.535E-05  Salmonella enterica subsp. enterica serovar Typhimurium str. LT2

Solvent-accessible surface area (backbone atoms only — not comparable to full-atom values): 16571 Å² total; per-residue (Å²): 135,88,82,82,79,77,80,75,82,78,73,81,74,69,79,64,92,69,78,50,65,60,54,30,34,34,18,45,36,61,98,50,71,33,18,42,6,4,37,32,47,40,37,35,52,20,62,44,56,72,20,50,44,32,41,32,34,52,44,55,72,75,95,58,92,61,58,87,90,58,36,74,63,57,58,52,49,53,53,48,55,50,51,51,51,50,30,63,75,50,34,70,86,41,48,79,47,81,42,77,25,88,41,54,50,58,30,50,50,50,51,34,61,77,66,66,31,46,31,42,20,28,36,23,28,93,87,41,58,78,74,32,72,29,88,31,76,62,56,50,59,32,47,65,74,56,94,49,49,51,40,62,19,29,27,71,42,47,79,43,94,69,65,78,63,58,50,40,52,37,68,42,83,82,44,75,69,26,51,49,49,44,43,40,50,47,49,52,20,66,55,50,74,23,48,76,44,84,43,68,86,78,69,86,90,54,82,85,74,82,77,83,75,82,78,80,77,78,89,84,74,97,70,86,77,76,83,75,81,80,71,84,85,83,82,83,84,92,84,83,90,79,90,82,82,88,83,90,82,89,79,78,91,80,76,95,69,83,82,71,75,57,82,74,66,63,76,56,128

pLDDT: mean 70.7, std 27.9, range [22.3, 97.56]

Radius of gyration: 23.32 Å; Cα contacts (8 Å, |Δi|>4): 397; chains: 1; bounding box: 58×59×72 Å